Protein AF-A0AAE1RVK7-F1 (afdb_monomer_lite)

Structure (mmCIF, N/CA/C/O backbone):
data_AF-A0AAE1RVK7-F1
#
_entry.id   AF-A0AAE1RVK7-F1
#
loop_
_atom_site.group_PDB
_atom_site.id
_atom_site.type_symbol
_atom_site.label_atom_id
_atom_site.label_alt_id
_atom_site.label_comp_id
_atom_site.label_asym_id
_atom_site.label_entity_id
_atom_site.label_seq_id
_atom_site.pdbx_PDB_ins_code
_atom_site.Cartn_x
_atom_site.Cartn_y
_atom_site.Cartn_z
_atom_site.occupancy
_atom_site.B_iso_or_equiv
_atom_site.auth_seq_id
_atom_site.auth_comp_id
_atom_site.auth_asym_id
_atom_site.auth_atom_id
_atom_site.pdbx_PDB_model_num
ATOM 1 N N . MET A 1 1 ? -3.404 2.047 -61.728 1.00 84.31 1 MET A N 1
ATOM 2 C CA . MET A 1 1 ? -3.782 0.726 -61.184 1.00 84.31 1 MET A CA 1
ATOM 3 C C . MET A 1 1 ? -5.251 0.519 -61.488 1.00 84.31 1 MET A C 1
ATOM 5 O O . MET A 1 1 ? -6.018 1.420 -61.167 1.00 84.31 1 MET A O 1
ATOM 9 N N . THR A 1 2 ? -5.626 -0.574 -62.155 1.00 95.25 2 THR A N 1
ATOM 10 C CA . THR A 1 2 ? -7.043 -0.876 -62.430 1.00 95.25 2 THR A CA 1
ATOM 11 C C . THR A 1 2 ? -7.718 -1.492 -61.201 1.00 95.25 2 THR A C 1
ATOM 13 O O . THR A 1 2 ? -7.033 -1.925 -60.274 1.00 95.25 2 THR A O 1
ATOM 16 N N . GLU A 1 3 ? -9.046 -1.533 -61.187 1.00 94.94 3 GLU A N 1
ATOM 17 C CA . GLU A 1 3 ? -9.825 -2.196 -60.134 1.00 94.94 3 GLU A CA 1
ATOM 18 C C . GLU A 1 3 ? -9.443 -3.678 -59.997 1.00 94.94 3 GLU A C 1
ATOM 20 O O . GLU A 1 3 ? -9.173 -4.158 -58.900 1.00 94.94 3 GLU A O 1
ATOM 25 N N . GLU A 1 4 ? -9.289 -4.391 -61.115 1.00 95.38 4 GLU A N 1
ATOM 26 C CA . GLU A 1 4 ? -8.913 -5.808 -61.079 1.00 95.38 4 GLU A CA 1
ATOM 27 C C . GLU A 1 4 ? -7.478 -6.028 -60.604 1.00 95.38 4 GLU A C 1
ATOM 29 O O . GLU A 1 4 ? -7.182 -7.032 -59.952 1.00 95.38 4 GLU A O 1
ATOM 34 N N . ASP A 1 5 ? -6.581 -5.078 -60.879 1.00 95.88 5 ASP A N 1
ATOM 35 C CA . ASP A 1 5 ? -5.245 -5.093 -60.286 1.00 95.88 5 ASP A CA 1
ATOM 36 C C . ASP A 1 5 ? -5.317 -4.888 -58.769 1.00 95.88 5 ASP A C 1
ATOM 38 O O . ASP A 1 5 ? -4.606 -5.567 -58.031 1.00 95.88 5 ASP A O 1
ATOM 42 N N . PHE A 1 6 ? -6.188 -3.992 -58.295 1.00 95.81 6 PHE A N 1
ATOM 43 C CA . PHE A 1 6 ? -6.394 -3.748 -56.869 1.00 95.81 6 PHE A CA 1
ATOM 44 C C . PHE A 1 6 ? -6.950 -4.989 -56.160 1.00 95.81 6 PHE A C 1
ATOM 46 O O . PHE A 1 6 ? -6.424 -5.386 -55.122 1.00 95.81 6 PHE A O 1
ATOM 53 N N . ILE A 1 7 ? -7.940 -5.661 -56.747 1.00 94.88 7 ILE A N 1
ATOM 54 C CA . ILE A 1 7 ? -8.531 -6.885 -56.187 1.00 94.88 7 ILE A CA 1
ATOM 55 C C . ILE A 1 7 ? -7.511 -8.027 -56.184 1.00 94.88 7 ILE A C 1
ATOM 57 O O . ILE A 1 7 ? -7.354 -8.722 -55.180 1.00 94.88 7 ILE A O 1
ATOM 61 N N . ARG A 1 8 ? -6.755 -8.197 -57.276 1.00 95.56 8 ARG A N 1
ATOM 62 C CA . ARG A 1 8 ? -5.695 -9.211 -57.365 1.00 95.56 8 ARG A CA 1
ATOM 63 C C . ARG A 1 8 ? -4.601 -8.992 -56.318 1.00 95.56 8 ARG A C 1
ATOM 65 O O . ARG A 1 8 ? -4.133 -9.966 -55.734 1.00 95.56 8 ARG A O 1
ATOM 72 N N . ASN A 1 9 ? -4.211 -7.743 -56.076 1.00 96.50 9 ASN A N 1
ATOM 73 C CA . ASN A 1 9 ? -3.166 -7.400 -55.109 1.00 96.50 9 ASN A CA 1
ATOM 74 C C . ASN A 1 9 ? -3.593 -7.620 -53.648 1.00 96.50 9 ASN A C 1
ATOM 76 O O . ASN A 1 9 ? -2.729 -7.756 -52.789 1.00 96.50 9 ASN A O 1
ATOM 80 N N . ASN A 1 10 ? -4.897 -7.678 -53.366 1.00 95.12 10 ASN A N 1
ATOM 81 C CA . ASN A 1 10 ? -5.450 -7.834 -52.017 1.00 95.12 10 ASN A CA 1
ATOM 82 C C . ASN A 1 10 ? -5.976 -9.256 -51.731 1.00 95.12 10 ASN A C 1
ATOM 84 O O . ASN A 1 10 ? -6.762 -9.454 -50.805 1.00 95.12 10 ASN A O 1
ATOM 88 N N . ARG A 1 11 ? -5.551 -10.265 -52.501 1.00 95.44 11 ARG A N 1
ATOM 89 C CA . ARG A 1 11 ? -5.884 -11.669 -52.209 1.00 95.44 11 ARG A CA 1
ATOM 90 C C . ARG A 1 11 ? -5.197 -12.167 -50.938 1.00 95.44 11 ARG A C 1
ATOM 92 O O . ARG A 1 11 ? -4.080 -11.762 -50.628 1.00 95.44 11 ARG A O 1
ATOM 99 N N . HIS A 1 12 ? -5.856 -13.077 -50.228 1.00 94.75 12 HIS A N 1
ATOM 100 C CA . HIS A 1 12 ? -5.371 -13.764 -49.025 1.00 94.75 12 HIS A CA 1
ATOM 101 C C . HIS A 1 12 ? -5.086 -12.883 -47.797 1.00 94.75 12 HIS A C 1
ATOM 103 O O . HIS A 1 12 ? -4.566 -13.377 -46.793 1.00 94.75 12 HIS A O 1
ATOM 109 N N . ILE A 1 13 ? -5.456 -11.599 -47.821 1.00 95.38 13 ILE A N 1
ATOM 110 C CA . ILE A 1 13 ? -5.191 -10.684 -46.701 1.00 95.38 13 ILE A CA 1
ATOM 111 C C . ILE A 1 13 ? -6.149 -10.878 -45.514 1.00 95.38 13 ILE A C 1
ATOM 113 O O . ILE A 1 13 ? -5.877 -10.380 -44.424 1.00 95.38 13 ILE A O 1
ATOM 117 N N . ASN A 1 14 ? -7.241 -11.633 -45.682 1.00 92.94 14 ASN A N 1
ATOM 118 C CA . ASN A 1 14 ? -8.205 -11.933 -44.620 1.00 92.94 14 ASN A CA 1
ATOM 119 C C . ASN A 1 14 ? -7.843 -13.241 -43.899 1.00 92.94 14 ASN A C 1
ATOM 121 O O . ASN A 1 14 ? -8.532 -14.257 -44.022 1.00 92.94 14 ASN A O 1
ATOM 125 N N . GLY A 1 15 ? -6.695 -13.243 -43.213 1.00 88.25 15 GLY A N 1
ATOM 126 C CA . GLY A 1 15 ? -6.196 -14.424 -42.498 1.00 88.25 15 GLY A CA 1
ATOM 127 C C . GLY A 1 15 ? -5.927 -15.624 -43.414 1.00 88.25 15 GLY A C 1
ATOM 128 O O . GLY A 1 15 ? -6.175 -16.760 -43.021 1.00 88.25 15 GLY A O 1
ATOM 129 N N . GLY A 1 16 ? -5.474 -15.377 -44.649 1.00 91.12 16 GLY A N 1
ATOM 130 C CA . GLY A 1 16 ? -5.260 -16.397 -45.681 1.00 91.12 16 GLY A CA 1
ATOM 131 C C . GLY A 1 16 ? -6.417 -16.554 -46.676 1.00 91.12 16 GLY A C 1
ATOM 132 O O . GLY A 1 16 ? -6.228 -17.163 -47.728 1.00 91.12 16 GLY A O 1
ATOM 133 N N . ASN A 1 17 ? -7.587 -15.968 -46.403 1.00 93.31 17 ASN A N 1
ATOM 134 C CA . ASN A 1 17 ? -8.727 -15.938 -47.325 1.00 93.31 17 ASN A CA 1
ATOM 135 C C . ASN A 1 17 ? -8.817 -14.612 -48.094 1.00 93.31 17 ASN A C 1
ATOM 137 O O . ASN A 1 17 ? -8.223 -13.603 -47.704 1.00 93.31 17 ASN A O 1
ATOM 141 N N . ASP A 1 18 ? -9.600 -14.609 -49.169 1.00 94.56 18 ASP A N 1
ATOM 142 C CA . ASP A 1 18 ? -9.921 -13.397 -49.923 1.00 94.56 18 ASP A CA 1
ATOM 143 C C . ASP A 1 18 ? -11.028 -12.592 -49.225 1.00 94.56 18 ASP A C 1
ATOM 145 O O . ASP A 1 18 ? -11.934 -13.147 -48.596 1.00 94.56 18 ASP A O 1
ATOM 149 N N . LEU A 1 19 ? -10.953 -11.264 -49.335 1.00 95.19 19 LEU A N 1
ATOM 150 C CA . LEU A 1 19 ? -12.062 -10.382 -48.973 1.00 95.19 19 LEU A CA 1
ATOM 151 C C . LEU A 1 19 ? -13.156 -10.435 -50.056 1.00 95.19 19 LEU A C 1
ATOM 153 O O . LEU A 1 19 ? -12.838 -10.689 -51.221 1.00 95.19 19 LEU A O 1
ATOM 157 N N . PRO A 1 20 ? -14.430 -10.163 -49.709 1.00 96.94 20 PRO A N 1
ATOM 158 C CA . PRO A 1 20 ? -15.505 -10.067 -50.693 1.00 96.94 20 PRO A CA 1
ATOM 159 C C . PRO A 1 20 ? -15.163 -9.082 -51.813 1.00 96.94 20 PRO A C 1
ATOM 161 O O . PRO A 1 20 ? -14.663 -7.982 -51.560 1.00 96.94 20 PRO A O 1
ATOM 164 N N . ARG A 1 21 ? -15.444 -9.473 -53.059 1.00 93.94 21 ARG A N 1
ATOM 165 C CA . ARG A 1 21 ? -15.084 -8.682 -54.241 1.00 93.94 21 ARG A CA 1
ATOM 166 C C . ARG A 1 21 ? -15.795 -7.334 -54.235 1.00 93.94 21 ARG A C 1
ATOM 168 O O . ARG A 1 21 ? -15.174 -6.315 -54.500 1.00 93.94 21 ARG A O 1
ATOM 175 N N . GLU A 1 22 ? -17.068 -7.343 -53.863 1.00 95.06 22 GLU A N 1
ATOM 176 C CA . GLU A 1 22 ? -17.944 -6.176 -53.812 1.00 95.06 22 GLU A CA 1
ATOM 177 C C . GLU A 1 22 ? -17.401 -5.122 -52.841 1.00 95.06 22 GLU A C 1
ATOM 179 O O . GLU A 1 22 ? -17.399 -3.936 -53.154 1.00 95.06 22 GLU A O 1
ATOM 184 N N . PHE A 1 23 ? -16.854 -5.566 -51.706 1.00 95.69 23 PHE A N 1
ATOM 185 C CA . PHE A 1 23 ? -16.226 -4.690 -50.719 1.00 95.69 23 PHE A CA 1
ATOM 186 C C . PHE A 1 23 ? -14.962 -4.014 -51.270 1.00 95.69 23 PHE A C 1
ATOM 188 O O . PHE A 1 23 ? -14.767 -2.813 -51.093 1.00 95.69 23 PHE A O 1
ATOM 195 N N . LEU A 1 24 ? -14.105 -4.767 -51.970 1.00 96.00 24 LEU A N 1
ATOM 196 C CA . LEU A 1 24 ? -12.892 -4.217 -52.586 1.00 96.00 24 LEU A CA 1
ATOM 197 C C . LEU A 1 24 ? -13.212 -3.275 -53.755 1.00 96.00 24 LEU A C 1
ATOM 199 O O . LEU A 1 24 ? -12.541 -2.253 -53.899 1.00 96.00 24 LEU A O 1
ATOM 203 N N . SER A 1 25 ? -14.238 -3.585 -54.549 1.00 95.50 25 SER A N 1
ATOM 204 C CA . SER A 1 25 ? -14.751 -2.716 -55.614 1.00 95.50 25 SER A CA 1
ATOM 205 C C . SER A 1 25 ? -15.301 -1.402 -55.058 1.00 95.50 25 SER A C 1
ATOM 207 O O . SER A 1 25 ? -14.948 -0.325 -55.541 1.00 95.50 25 SER A O 1
ATOM 209 N N . GLU A 1 26 ? -16.121 -1.464 -54.005 1.00 96.50 26 GLU A N 1
ATOM 210 C CA . GLU A 1 26 ? -16.667 -0.276 -53.345 1.00 96.50 26 GLU A CA 1
ATOM 211 C C . GLU A 1 26 ? -15.549 0.599 -52.766 1.00 96.50 26 GLU A C 1
ATOM 213 O O . GLU A 1 26 ? -15.529 1.813 -52.983 1.00 96.50 26 GLU A O 1
ATOM 218 N N . LEU A 1 27 ? -14.566 -0.015 -52.103 1.00 94.94 27 LEU A N 1
ATOM 219 C CA . LEU A 1 27 ? -13.408 0.689 -51.561 1.00 94.94 27 LEU A CA 1
ATOM 220 C C . LEU A 1 27 ? -12.564 1.343 -52.666 1.00 94.94 27 LEU A C 1
ATOM 222 O O . LEU A 1 27 ? -12.167 2.502 -52.528 1.00 94.94 27 LEU A O 1
ATOM 226 N N . TYR A 1 28 ? -12.320 0.632 -53.771 1.00 96.00 28 TYR A N 1
ATOM 227 C CA . TYR A 1 28 ? -11.578 1.155 -54.919 1.00 96.00 28 TYR A CA 1
ATOM 228 C C . TYR A 1 28 ? -12.272 2.382 -55.515 1.00 96.00 28 TYR A C 1
ATOM 230 O O . TYR A 1 28 ? -11.636 3.421 -55.696 1.00 96.00 28 TYR A O 1
ATOM 238 N N . HIS A 1 29 ? -13.582 2.301 -55.764 1.00 95.62 29 HIS A N 1
ATOM 239 C CA . HIS A 1 29 ? -14.346 3.429 -56.290 1.00 95.62 29 HIS A CA 1
ATOM 240 C C . HIS A 1 29 ? -14.474 4.576 -55.288 1.00 95.62 29 HIS A C 1
ATOM 242 O O . HIS A 1 29 ? -14.445 5.734 -55.698 1.00 95.62 29 HIS A O 1
ATOM 248 N N . SER A 1 30 ? -14.568 4.286 -53.989 1.00 95.69 30 SER A N 1
ATOM 249 C CA . SER A 1 30 ? -14.577 5.308 -52.941 1.00 95.69 30 SER A CA 1
ATOM 250 C C . SER A 1 30 ? -13.281 6.120 -52.951 1.00 95.69 30 SER A C 1
ATOM 252 O O . SER A 1 30 ? -13.338 7.342 -53.016 1.00 95.69 30 SER A O 1
ATOM 254 N N . ILE A 1 31 ? -12.116 5.463 -53.009 1.00 92.94 31 ILE A N 1
ATOM 255 C CA . ILE A 1 31 ? -10.807 6.138 -53.070 1.00 92.94 31 ILE A CA 1
ATOM 256 C C . ILE A 1 31 ? -10.598 6.844 -54.418 1.00 92.94 31 ILE A C 1
ATOM 258 O O . ILE A 1 31 ? -10.029 7.932 -54.467 1.00 92.94 31 ILE A O 1
ATOM 262 N N . TYR A 1 32 ? -11.059 6.241 -55.518 1.00 91.12 32 TYR A N 1
ATOM 263 C CA . TYR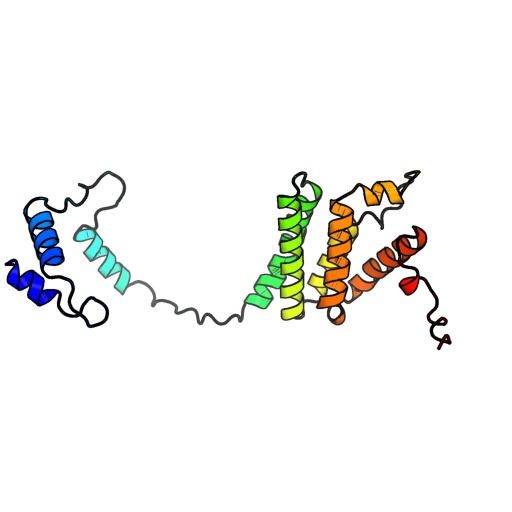 A 1 32 ? -10.956 6.833 -56.852 1.00 91.12 32 TYR A CA 1
ATOM 264 C C . TYR A 1 32 ? -11.779 8.123 -56.976 1.00 91.12 32 TYR A C 1
ATOM 266 O O . TYR A 1 32 ? -11.322 9.094 -57.574 1.00 91.12 32 TYR A O 1
ATOM 274 N N . ASN A 1 33 ? -12.986 8.138 -56.402 1.00 92.69 33 ASN A N 1
ATOM 275 C CA . ASN A 1 33 ? -13.893 9.285 -56.455 1.00 92.69 33 ASN A CA 1
ATOM 276 C C . ASN A 1 33 ? -13.630 10.309 -55.342 1.00 92.69 33 ASN A C 1
ATOM 278 O O . ASN A 1 33 ? -13.937 11.489 -55.509 1.00 92.69 33 ASN A O 1
ATOM 282 N N . ASN A 1 34 ? -13.089 9.871 -54.205 1.00 88.50 34 ASN A N 1
ATOM 283 C CA . ASN A 1 34 ? -12.770 10.706 -53.058 1.00 88.50 34 ASN A CA 1
ATOM 284 C C . ASN A 1 34 ? -11.301 10.513 -52.680 1.00 88.50 34 ASN A C 1
ATOM 286 O O . ASN A 1 34 ? -10.942 9.617 -51.914 1.00 88.50 34 ASN A O 1
ATOM 290 N N . GLU A 1 35 ? -10.454 11.373 -53.240 1.00 85.56 35 GLU A N 1
ATOM 291 C CA . GLU A 1 35 ? -9.020 11.343 -52.987 1.00 85.56 35 GLU A CA 1
ATOM 292 C C . GLU A 1 35 ? -8.725 11.453 -51.486 1.00 85.56 35 GLU A C 1
ATOM 294 O O . GLU A 1 35 ? -9.261 12.314 -50.778 1.00 85.56 35 GLU A O 1
ATOM 299 N N . ILE A 1 36 ? -7.835 10.586 -51.001 1.00 82.50 36 ILE A N 1
ATOM 300 C CA . ILE A 1 36 ? -7.331 10.659 -49.632 1.00 82.50 36 ILE A CA 1
ATOM 301 C C . ILE A 1 36 ? -6.523 11.948 -49.506 1.00 82.50 36 ILE A C 1
ATOM 303 O O . ILE A 1 36 ? -5.378 12.037 -49.947 1.00 82.50 36 ILE A O 1
ATOM 307 N N . ARG A 1 37 ? -7.123 12.957 -48.877 1.00 78.12 37 ARG A N 1
ATOM 308 C CA . ARG A 1 37 ? -6.429 14.195 -48.542 1.00 78.12 37 ARG A CA 1
ATOM 309 C C . ARG A 1 37 ? -5.561 13.956 -47.322 1.00 78.12 37 ARG A C 1
ATOM 311 O O . ARG A 1 37 ? -6.063 13.740 -46.219 1.00 78.12 37 ARG A O 1
ATOM 318 N N . THR A 1 38 ? -4.256 14.051 -47.506 1.00 71.38 38 THR A N 1
ATOM 319 C CA . THR A 1 38 ? -3.361 14.311 -46.380 1.00 71.38 38 THR A CA 1
ATOM 320 C C . THR A 1 38 ? -3.705 15.708 -45.860 1.00 71.38 38 THR A C 1
ATOM 322 O O . THR A 1 38 ? -3.811 16.616 -46.688 1.00 71.38 38 THR A O 1
ATOM 325 N N . PRO A 1 39 ? -3.926 15.922 -44.548 1.00 67.00 39 PRO A N 1
ATOM 326 C CA . PRO A 1 39 ? -4.136 17.269 -44.035 1.00 67.00 39 PRO A CA 1
ATOM 327 C C . PRO A 1 39 ? -2.973 18.143 -44.505 1.00 67.00 39 PRO A C 1
ATOM 329 O O . PRO A 1 39 ? -1.812 17.829 -44.233 1.00 67.00 39 PRO A O 1
ATOM 332 N N . GLU A 1 40 ? -3.282 19.198 -45.260 1.00 58.53 40 GLU A N 1
ATOM 333 C CA . GLU A 1 40 ? -2.307 20.212 -45.636 1.00 58.53 40 GLU A CA 1
ATOM 334 C C . GLU A 1 40 ? -1.753 20.802 -44.344 1.00 58.53 40 GLU A C 1
ATOM 336 O O . GLU A 1 40 ? -2.442 21.556 -43.665 1.00 58.53 40 GLU A O 1
ATOM 341 N N . GLN A 1 41 ? -0.559 20.340 -43.969 1.00 55.47 41 GLN A N 1
ATOM 342 C CA . GLN A 1 41 ? 0.440 20.965 -43.100 1.00 55.47 41 GLN A CA 1
ATOM 343 C C . GLN A 1 41 ? -0.109 22.069 -42.186 1.00 55.47 41 GLN A C 1
ATOM 345 O O . GLN A 1 41 ? 0.307 23.225 -42.227 1.00 55.47 41 GLN A O 1
ATOM 350 N N . GLY A 1 42 ? -1.047 21.697 -41.318 1.00 47.56 42 GLY A N 1
ATOM 351 C CA . GLY A 1 42 ? -1.502 22.549 -40.236 1.00 47.56 42 GLY A CA 1
ATOM 352 C C . GLY A 1 42 ? -0.383 22.639 -39.209 1.00 47.56 42 GLY A C 1
ATOM 353 O O . GLY A 1 42 ? 0.038 21.616 -38.670 1.00 47.56 42 GLY A O 1
ATOM 354 N N . ALA A 1 43 ? 0.114 23.857 -38.996 1.00 51.84 43 ALA A N 1
ATOM 355 C CA . ALA A 1 43 ? 1.105 24.278 -38.007 1.00 51.84 43 ALA A CA 1
ATOM 356 C C . ALA A 1 43 ? 1.187 23.373 -36.757 1.00 51.84 43 ALA A C 1
ATOM 358 O O . ALA A 1 43 ? 0.484 23.584 -35.772 1.00 51.84 43 ALA A O 1
ATOM 359 N N . GLY A 1 44 ? 2.062 22.366 -36.785 1.00 54.47 44 GLY A N 1
ATOM 360 C CA . GLY A 1 44 ? 2.251 21.471 -35.639 1.00 54.47 44 GLY A CA 1
ATOM 361 C C . GLY A 1 44 ? 3.183 20.294 -35.898 1.00 54.47 44 GLY A C 1
ATOM 362 O O . GLY A 1 44 ? 3.963 19.931 -35.021 1.00 54.47 44 GLY A O 1
ATOM 363 N N . PHE A 1 45 ? 3.191 19.751 -37.116 1.00 52.81 45 PHE A N 1
ATOM 364 C CA . PHE A 1 45 ? 4.172 18.741 -37.510 1.00 52.81 45 PHE A CA 1
ATOM 365 C C . PHE A 1 45 ? 5.263 19.381 -38.359 1.00 52.81 45 PHE A C 1
ATOM 367 O O . PHE A 1 45 ? 5.020 19.877 -39.454 1.00 52.81 45 PHE A O 1
ATOM 374 N N . ALA A 1 46 ? 6.483 19.384 -37.827 1.00 60.06 46 ALA A N 1
ATOM 375 C CA . ALA A 1 46 ? 7.682 19.728 -38.569 1.00 60.06 46 ALA A CA 1
ATOM 376 C C . ALA A 1 46 ? 7.805 18.806 -39.791 1.00 60.06 46 ALA A C 1
ATOM 378 O O . ALA A 1 46 ? 8.205 17.652 -39.656 1.00 60.06 46 ALA A O 1
ATOM 379 N N . GLU A 1 47 ? 7.458 19.316 -40.969 1.00 63.22 47 GLU A N 1
ATOM 380 C CA . GLU A 1 47 ? 7.580 18.583 -42.222 1.00 63.22 47 GLU A CA 1
ATOM 381 C C . GLU A 1 47 ? 9.021 18.070 -42.387 1.00 63.22 47 GLU A C 1
ATOM 383 O O . GLU A 1 47 ? 10.000 18.819 -42.245 1.00 63.22 47 GLU A O 1
ATOM 388 N N . MET A 1 48 ? 9.164 16.764 -42.623 1.00 71.00 48 MET A N 1
ATOM 389 C CA . MET A 1 48 ? 10.459 16.138 -42.870 1.00 71.00 48 MET A CA 1
ATOM 390 C C . MET A 1 48 ? 10.913 16.512 -44.282 1.00 71.00 48 MET A C 1
ATOM 392 O O . MET A 1 48 ? 10.654 15.794 -45.243 1.00 71.00 48 MET A O 1
ATOM 396 N N . ASN A 1 49 ? 11.573 17.659 -44.421 1.00 81.06 49 ASN A N 1
ATOM 397 C CA . ASN A 1 49 ? 12.134 18.081 -45.698 1.00 81.06 49 ASN A CA 1
ATOM 398 C C . ASN A 1 49 ? 13.445 17.334 -46.017 1.00 81.06 49 ASN A C 1
ATOM 400 O O . ASN A 1 49 ? 14.105 16.766 -45.142 1.00 81.06 49 ASN A O 1
ATOM 404 N N . LEU A 1 50 ? 13.846 17.356 -47.292 1.00 75.69 50 LEU A N 1
ATOM 405 C CA . LEU A 1 50 ? 15.024 16.632 -47.782 1.00 75.69 50 LEU A CA 1
ATOM 406 C C . LEU A 1 50 ? 16.309 17.017 -47.029 1.00 75.69 50 LEU A C 1
ATOM 408 O O . LEU A 1 50 ? 17.139 16.160 -46.739 1.00 75.69 50 LEU A O 1
ATOM 412 N N . SER A 1 51 ? 16.465 18.291 -46.663 1.00 79.69 51 SER A N 1
ATOM 413 C CA . SER A 1 51 ? 17.624 18.765 -45.905 1.00 79.69 51 SER A CA 1
ATOM 414 C C . SER A 1 51 ? 17.631 18.269 -44.456 1.00 79.69 51 SER A C 1
ATOM 416 O O . SER A 1 51 ? 18.688 17.849 -43.986 1.00 79.69 51 SER A O 1
ATOM 418 N N . ARG A 1 52 ? 16.483 18.222 -43.760 1.00 80.94 52 ARG A N 1
ATOM 419 C CA . ARG A 1 52 ? 16.377 17.580 -42.435 1.00 80.94 52 ARG A CA 1
ATOM 420 C C . ARG A 1 52 ? 16.603 16.085 -42.516 1.00 80.94 52 ARG A C 1
ATOM 422 O O . ARG A 1 52 ? 17.223 15.546 -41.610 1.00 80.94 52 ARG A O 1
ATOM 429 N N . TRP A 1 53 ? 16.154 15.426 -43.582 1.00 81.06 53 TRP A N 1
ATOM 430 C CA . TRP A 1 53 ? 16.416 14.004 -43.775 1.00 81.06 53 TRP A CA 1
ATOM 431 C C . TRP A 1 53 ? 17.913 13.739 -43.970 1.00 81.06 53 TRP A C 1
ATOM 433 O O . TRP A 1 53 ? 18.478 12.894 -43.285 1.00 81.06 53 TRP A O 1
ATOM 443 N N . ILE A 1 54 ? 18.591 14.515 -44.822 1.00 87.31 54 ILE A N 1
ATOM 444 C CA . ILE A 1 54 ? 20.047 14.412 -45.013 1.00 87.31 54 ILE A CA 1
ATOM 445 C C . ILE A 1 54 ? 20.796 14.693 -43.700 1.00 87.31 54 ILE A C 1
ATOM 447 O O . ILE A 1 54 ? 21.703 13.940 -43.340 1.00 87.31 54 ILE A O 1
ATOM 451 N N . ASP A 1 55 ? 20.405 15.733 -42.957 1.00 84.88 55 ASP A N 1
ATOM 452 C CA . ASP A 1 55 ? 21.010 16.063 -41.660 1.00 84.88 55 ASP A CA 1
ATOM 453 C C . ASP A 1 55 ? 20.765 14.963 -40.612 1.00 84.88 55 ASP A C 1
ATOM 455 O O . ASP A 1 55 ? 21.687 14.569 -39.899 1.00 84.88 55 ASP A O 1
ATOM 459 N N . LEU A 1 56 ? 19.559 14.387 -40.566 1.00 83.81 56 LEU A N 1
ATOM 460 C CA . LEU A 1 56 ? 19.218 13.244 -39.715 1.00 83.81 56 LEU A CA 1
ATOM 461 C C . LEU A 1 56 ? 20.064 12.013 -40.069 1.00 83.81 56 LEU A C 1
ATOM 463 O O . LEU A 1 56 ? 20.614 11.370 -39.178 1.00 83.81 56 LEU A O 1
ATOM 467 N N . MET A 1 57 ? 20.231 11.715 -41.358 1.00 87.19 57 MET A N 1
ATOM 468 C CA . MET A 1 57 ? 21.055 10.598 -41.830 1.00 87.19 57 MET A CA 1
ATOM 469 C C . MET A 1 57 ? 22.540 10.806 -41.508 1.00 87.19 57 MET A C 1
ATOM 471 O O . MET A 1 57 ? 23.245 9.854 -41.172 1.00 87.19 57 MET A O 1
ATOM 475 N N . HIS A 1 58 ? 23.035 12.045 -41.558 1.00 87.12 58 HIS A N 1
ATOM 476 C CA . HIS A 1 58 ? 24.390 12.378 -41.114 1.00 87.12 58 HIS A CA 1
ATOM 477 C C . HIS A 1 58 ? 24.553 12.293 -39.595 1.00 87.12 58 HIS A C 1
ATOM 479 O O . HIS A 1 58 ? 25.565 11.771 -39.122 1.00 87.12 58 HIS A O 1
ATOM 485 N N . LYS A 1 59 ? 23.564 12.762 -38.829 1.00 85.19 59 LYS A N 1
ATOM 486 C CA . LYS A 1 59 ? 23.542 12.643 -37.368 1.00 85.19 59 LYS A CA 1
ATOM 487 C C . LYS A 1 59 ? 23.504 11.188 -36.937 1.00 85.19 59 LYS A C 1
ATOM 489 O O . LYS A 1 59 ? 24.305 10.815 -36.091 1.00 85.19 59 LYS A O 1
ATOM 494 N N . SER A 1 60 ? 22.681 10.354 -37.567 1.00 81.62 60 SER A N 1
ATOM 495 C CA . SER A 1 60 ? 22.602 8.914 -37.295 1.00 81.62 60 SER A CA 1
ATOM 496 C C . SER A 1 60 ? 23.969 8.227 -37.411 1.00 81.62 60 SER A C 1
ATOM 498 O O . SER A 1 60 ? 24.341 7.478 -36.516 1.00 81.62 60 SER A O 1
ATOM 500 N N . LYS A 1 61 ? 24.771 8.556 -38.434 1.00 82.31 61 LYS A N 1
ATOM 501 C CA . LYS A 1 61 ? 26.124 7.989 -38.618 1.00 82.31 61 LYS A CA 1
ATOM 502 C C . LYS A 1 61 ? 27.138 8.413 -37.549 1.00 82.31 61 LYS A C 1
ATOM 504 O O . LYS A 1 61 ? 28.143 7.735 -37.371 1.00 82.31 61 LYS A O 1
ATOM 509 N N . LYS A 1 62 ? 26.913 9.555 -36.892 1.00 82.19 62 LYS A N 1
ATOM 510 C CA . LYS A 1 62 ? 27.751 10.084 -35.800 1.00 82.19 62 LYS A CA 1
ATOM 511 C C . LYS A 1 62 ? 27.179 9.788 -34.416 1.00 82.19 62 LYS A C 1
ATOM 513 O O . LYS A 1 62 ? 27.857 10.024 -33.421 1.00 82.19 62 LYS A O 1
ATOM 518 N N . THR A 1 63 ? 25.926 9.349 -34.350 1.00 74.19 63 THR A N 1
ATOM 519 C CA . THR A 1 63 ? 25.259 9.019 -33.095 1.00 74.19 63 THR A CA 1
ATOM 520 C C . THR A 1 63 ? 25.912 7.757 -32.559 1.00 74.19 63 THR A C 1
ATOM 522 O O . THR A 1 63 ? 26.169 6.823 -33.319 1.00 74.19 63 THR A O 1
ATOM 525 N N . SER A 1 64 ? 26.213 7.746 -31.261 1.00 75.19 64 SER A N 1
ATOM 526 C CA . SER A 1 64 ? 26.724 6.557 -30.585 1.00 75.19 64 SER A CA 1
ATOM 527 C C . SER A 1 64 ? 25.845 5.348 -30.919 1.00 75.19 64 SER A C 1
ATOM 529 O O . SER A 1 64 ? 24.626 5.518 -31.048 1.00 75.19 64 SER A O 1
ATOM 531 N N . PRO A 1 65 ? 26.425 4.141 -31.074 1.00 75.19 65 PRO A N 1
ATOM 532 C CA . PRO A 1 65 ? 25.628 2.941 -31.275 1.00 75.19 65 PRO A CA 1
ATOM 533 C C . PRO A 1 65 ? 24.538 2.892 -30.207 1.00 75.19 65 PRO A C 1
ATOM 535 O O . PRO A 1 65 ? 24.792 3.237 -29.050 1.00 75.19 65 PRO A O 1
ATOM 538 N N . SER A 1 66 ? 23.324 2.516 -30.619 1.00 65.50 66 SER A N 1
ATOM 539 C CA . SER A 1 66 ? 22.229 2.252 -29.690 1.00 65.50 66 SER A CA 1
ATOM 540 C C . SER A 1 66 ? 22.781 1.374 -28.574 1.00 65.50 66 SER A C 1
ATOM 542 O O . SER A 1 66 ? 23.226 0.251 -28.820 1.00 65.50 66 SER A O 1
ATOM 544 N N . ILE A 1 67 ? 22.821 1.923 -27.361 1.00 68.31 67 ILE A N 1
ATOM 545 C CA . ILE A 1 67 ? 23.113 1.127 -26.182 1.00 68.31 67 ILE A CA 1
ATOM 546 C C . ILE A 1 67 ? 21.876 0.257 -26.026 1.00 68.31 67 ILE A C 1
ATOM 548 O O . ILE A 1 67 ? 20.839 0.717 -25.548 1.00 68.31 67 ILE A O 1
ATOM 552 N N . MET A 1 68 ? 21.961 -0.982 -26.505 1.00 58.88 68 MET A N 1
ATOM 553 C CA . MET A 1 68 ? 21.034 -2.016 -26.084 1.00 58.88 68 MET A CA 1
ATOM 554 C C . MET A 1 68 ? 21.273 -2.170 -24.586 1.00 58.88 68 MET A C 1
ATOM 556 O O . MET A 1 68 ? 22.260 -2.771 -24.165 1.00 58.88 68 MET A O 1
ATOM 560 N N . CYS A 1 69 ? 20.432 -1.521 -23.783 1.00 59.41 69 CYS A N 1
ATOM 561 C CA . CYS A 1 69 ? 20.425 -1.761 -22.355 1.00 59.41 69 CYS A CA 1
ATOM 562 C C . CYS A 1 69 ? 20.038 -3.232 -22.198 1.00 59.41 69 CYS A C 1
ATOM 564 O O . CYS A 1 69 ? 18.956 -3.626 -22.641 1.00 59.41 69 CYS A O 1
ATOM 566 N N . ASP A 1 70 ? 20.940 -4.057 -21.663 1.00 59.38 70 ASP A N 1
ATOM 567 C CA . ASP A 1 70 ? 20.600 -5.420 -21.266 1.00 59.38 70 ASP A CA 1
ATOM 568 C C . ASP A 1 70 ? 19.562 -5.247 -20.155 1.00 59.38 70 ASP A C 1
ATOM 570 O O . ASP A 1 70 ? 19.905 -4.896 -19.029 1.00 59.38 70 ASP A O 1
ATOM 574 N N . SER A 1 71 ? 18.278 -5.338 -20.514 1.00 59.34 71 SER A N 1
ATOM 575 C CA . SER A 1 71 ? 17.129 -4.991 -19.669 1.00 59.34 71 SER A CA 1
ATOM 576 C C . SER A 1 71 ? 16.906 -6.038 -18.573 1.00 59.34 71 SER A C 1
ATOM 578 O O . SER A 1 71 ? 15.777 -6.426 -18.280 1.00 59.34 71 SER A O 1
ATOM 580 N N . LYS A 1 72 ? 17.992 -6.558 -18.001 1.00 63.91 72 LYS A N 1
ATOM 581 C CA . LYS A 1 72 ? 17.953 -7.384 -16.810 1.00 63.91 72 LYS A CA 1
ATOM 582 C C . LYS A 1 72 ? 17.604 -6.481 -15.638 1.00 63.91 72 LYS A C 1
ATOM 584 O O . LYS A 1 72 ? 18.198 -5.419 -15.472 1.00 63.91 72 LYS A O 1
ATOM 589 N N . ALA A 1 73 ? 16.686 -6.964 -14.811 1.00 66.50 73 ALA A N 1
ATOM 590 C CA . ALA A 1 73 ? 16.232 -6.396 -13.543 1.00 66.50 73 ALA A CA 1
ATOM 591 C C . ALA A 1 73 ? 17.343 -6.279 -12.469 1.00 66.50 73 ALA A C 1
ATOM 593 O O . ALA A 1 73 ? 17.084 -6.394 -11.276 1.00 66.50 73 ALA A O 1
ATOM 594 N N . CYS A 1 74 ? 18.609 -6.104 -12.860 1.00 69.56 74 CYS A N 1
ATOM 595 C CA . CYS A 1 74 ? 19.749 -6.070 -11.948 1.00 69.56 74 CYS A CA 1
ATOM 596 C C . CYS A 1 74 ? 19.715 -4.858 -11.013 1.00 69.56 74 CYS A C 1
ATOM 598 O O . CYS A 1 74 ? 20.347 -4.899 -9.966 1.00 69.56 74 CYS A O 1
ATOM 600 N N . LEU A 1 75 ? 19.021 -3.785 -11.404 1.00 82.44 75 LEU A N 1
ATOM 601 C CA . LEU A 1 75 ? 18.945 -2.544 -10.634 1.00 82.44 75 LEU A CA 1
ATOM 602 C C . LEU A 1 75 ? 17.627 -2.395 -9.871 1.00 82.44 75 LEU A C 1
ATOM 604 O O . LEU A 1 75 ? 17.536 -1.502 -9.038 1.00 82.44 75 LEU A O 1
ATOM 608 N N . ASP A 1 76 ? 16.628 -3.248 -10.115 1.00 87.69 76 ASP A N 1
ATOM 609 C CA . ASP A 1 76 ? 15.286 -3.101 -9.533 1.00 87.69 76 ASP A CA 1
ATOM 610 C C . ASP A 1 76 ? 15.337 -3.142 -8.002 1.00 87.69 76 ASP A C 1
ATOM 612 O O . ASP A 1 76 ? 14.685 -2.335 -7.341 1.00 87.69 76 ASP A O 1
ATOM 616 N N . HIS A 1 77 ? 16.185 -4.019 -7.451 1.00 91.88 77 HIS A N 1
ATOM 617 C CA . HIS A 1 77 ? 16.457 -4.106 -6.017 1.00 91.88 77 HIS A CA 1
ATOM 618 C C . HIS A 1 77 ? 16.962 -2.769 -5.454 1.00 91.88 77 HIS A C 1
ATOM 620 O O . HIS A 1 77 ? 16.349 -2.199 -4.551 1.00 91.88 77 HIS A O 1
ATOM 626 N N . ASP A 1 78 ? 18.055 -2.243 -6.012 1.00 91.44 78 ASP A N 1
ATOM 627 C CA . ASP A 1 78 ? 18.713 -1.037 -5.500 1.00 91.44 78 ASP A CA 1
ATOM 628 C C . ASP A 1 78 ? 17.863 0.215 -5.740 1.00 91.44 78 ASP A C 1
ATOM 630 O O . ASP A 1 78 ? 17.746 1.079 -4.871 1.00 91.44 78 ASP A O 1
ATOM 634 N N . MET A 1 79 ? 17.216 0.300 -6.904 1.00 93.12 79 MET A N 1
ATOM 635 C CA . MET A 1 79 ? 16.297 1.385 -7.235 1.00 93.12 79 MET A CA 1
ATOM 636 C C . MET A 1 79 ? 15.115 1.411 -6.271 1.00 93.12 79 MET A C 1
ATOM 638 O O . MET A 1 79 ? 14.775 2.474 -5.747 1.00 93.12 79 MET A O 1
ATOM 642 N N . PHE A 1 80 ? 14.507 0.255 -5.997 1.00 95.75 80 PHE A N 1
ATOM 643 C CA . PHE A 1 80 ? 13.399 0.184 -5.058 1.00 95.75 80 PHE A CA 1
ATOM 644 C C . PHE A 1 80 ? 13.846 0.483 -3.623 1.00 95.75 80 PHE A C 1
ATOM 646 O O . PHE A 1 80 ? 13.164 1.250 -2.948 1.00 95.75 80 PHE A O 1
ATOM 653 N N . ALA A 1 81 ? 14.999 -0.024 -3.176 1.00 95.06 81 ALA A N 1
ATOM 654 C CA . ALA A 1 81 ? 15.542 0.275 -1.849 1.00 95.06 81 ALA A CA 1
ATOM 655 C C . ALA A 1 81 ? 15.731 1.789 -1.618 1.00 95.06 81 ALA A C 1
ATOM 657 O O . ALA A 1 81 ? 15.460 2.287 -0.529 1.00 95.06 81 ALA A O 1
ATOM 658 N N . ILE A 1 82 ? 16.129 2.540 -2.652 1.00 95.25 82 ILE A N 1
ATOM 659 C CA . ILE A 1 82 ? 16.267 4.005 -2.584 1.00 95.25 82 ILE A CA 1
ATOM 660 C C . ILE A 1 82 ? 14.899 4.705 -2.605 1.00 95.25 82 ILE A C 1
ATOM 662 O O . ILE A 1 82 ? 14.695 5.713 -1.925 1.00 95.25 82 ILE A O 1
ATOM 666 N N . MET A 1 83 ? 13.956 4.207 -3.408 1.00 96.25 83 MET A N 1
ATOM 667 C CA . MET A 1 83 ? 12.661 4.860 -3.623 1.00 96.25 83 MET A CA 1
ATOM 668 C C . MET A 1 83 ? 11.616 4.547 -2.550 1.00 96.25 83 MET A C 1
ATOM 670 O O . MET A 1 83 ? 10.673 5.326 -2.378 1.00 96.25 83 MET A O 1
ATOM 674 N N . SER A 1 84 ? 11.742 3.425 -1.845 1.00 96.88 84 SER A N 1
ATOM 675 C CA . SER A 1 84 ? 10.708 2.902 -0.952 1.00 96.88 84 SER A CA 1
ATOM 676 C C . SER A 1 84 ? 10.405 3.844 0.213 1.00 96.88 84 SER A C 1
ATOM 678 O O . SER A 1 84 ? 9.245 4.193 0.408 1.00 96.88 84 SER A O 1
ATOM 680 N N . GLY A 1 85 ? 11.422 4.342 0.920 1.00 97.50 85 GLY A N 1
ATOM 681 C CA . GLY A 1 85 ? 11.258 5.280 2.037 1.00 97.50 85 GLY A CA 1
ATOM 682 C C . GLY A 1 85 ? 10.488 6.554 1.649 1.00 97.50 85 GLY A C 1
ATOM 683 O O . GLY A 1 85 ? 9.432 6.826 2.229 1.00 97.50 85 GLY A O 1
ATOM 684 N N . PRO A 1 86 ? 10.937 7.319 0.632 1.00 98.06 86 PRO A N 1
ATOM 685 C CA . PRO A 1 86 ? 10.197 8.473 0.117 1.00 98.06 86 PRO A CA 1
ATOM 686 C C . PRO A 1 86 ? 8.782 8.133 -0.368 1.00 98.06 86 PRO A C 1
ATOM 688 O O . PRO A 1 86 ? 7.863 8.927 -0.172 1.00 98.06 86 PRO A O 1
ATOM 691 N N . SER A 1 87 ? 8.586 6.951 -0.960 1.00 97.88 87 SER A N 1
ATOM 692 C CA . SER A 1 87 ? 7.267 6.493 -1.413 1.00 97.88 87 SER A CA 1
ATOM 693 C C . SER A 1 87 ? 6.329 6.226 -0.236 1.00 97.88 87 SER A C 1
ATOM 695 O O . SER A 1 87 ? 5.203 6.717 -0.235 1.00 97.88 87 SER A O 1
ATOM 697 N N . ILE A 1 88 ? 6.797 5.518 0.799 1.00 98.19 88 ILE A N 1
ATOM 698 C CA . ILE A 1 88 ? 6.044 5.275 2.038 1.00 98.19 88 ILE A CA 1
ATOM 699 C C . ILE A 1 88 ? 5.665 6.610 2.676 1.00 98.19 88 ILE A C 1
ATOM 701 O O . ILE A 1 88 ? 4.506 6.797 3.041 1.00 98.19 88 ILE A O 1
ATOM 705 N N . ALA A 1 89 ? 6.605 7.554 2.773 1.00 98.06 89 ALA A N 1
ATOM 706 C CA . ALA A 1 89 ? 6.348 8.877 3.335 1.00 98.06 89 ALA A CA 1
ATOM 707 C C . ALA A 1 89 ? 5.290 9.652 2.533 1.00 98.06 89 ALA A C 1
ATOM 709 O O . ALA A 1 89 ? 4.339 10.171 3.116 1.00 98.06 89 ALA A O 1
ATOM 710 N N . ALA A 1 90 ? 5.410 9.688 1.203 1.00 98.38 90 ALA A N 1
ATOM 711 C CA . ALA A 1 90 ? 4.454 10.372 0.337 1.00 98.38 90 ALA A CA 1
ATOM 712 C C . ALA A 1 90 ? 3.048 9.760 0.435 1.00 98.38 90 ALA A C 1
ATOM 714 O O . ALA A 1 90 ? 2.077 10.486 0.650 1.00 98.38 90 ALA A O 1
ATOM 715 N N . ILE A 1 91 ? 2.939 8.429 0.348 1.00 98.06 91 ILE A N 1
ATOM 716 C CA . ILE A 1 91 ? 1.659 7.720 0.492 1.00 98.06 91 ILE A CA 1
ATOM 717 C C . ILE A 1 91 ? 1.066 7.977 1.881 1.00 98.06 91 ILE A C 1
ATOM 719 O O . ILE A 1 91 ? -0.132 8.215 1.988 1.00 98.06 91 ILE A O 1
ATOM 723 N N . SER A 1 92 ? 1.894 7.990 2.930 1.00 98.00 92 SER A N 1
ATOM 724 C CA . SER A 1 92 ? 1.459 8.262 4.306 1.00 98.00 92 SER A CA 1
ATOM 725 C C . SER A 1 92 ? 0.864 9.662 4.455 1.00 98.00 92 SER A C 1
ATOM 727 O O . SER A 1 92 ? -0.191 9.802 5.063 1.00 98.00 92 SER A O 1
ATOM 729 N N . VAL A 1 93 ? 1.476 10.690 3.857 1.00 98.00 93 VAL A N 1
ATOM 730 C CA . VAL A 1 93 ? 0.927 12.059 3.877 1.00 98.00 93 VAL A CA 1
ATOM 731 C C . VAL A 1 93 ? -0.422 12.122 3.164 1.00 98.00 93 VAL A C 1
ATOM 733 O O . VAL A 1 93 ? -1.360 12.720 3.690 1.00 98.00 93 VAL A O 1
ATOM 736 N N . VAL A 1 94 ? -0.541 11.489 1.992 1.00 97.81 94 VAL A N 1
ATOM 737 C CA . VAL A 1 94 ? -1.810 11.445 1.249 1.00 97.81 94 VAL A CA 1
ATOM 738 C C . VAL A 1 94 ? -2.875 10.698 2.048 1.00 97.81 94 VAL A C 1
ATOM 740 O O . VAL A 1 94 ? -3.995 11.185 2.157 1.00 97.81 94 VAL A O 1
ATOM 743 N N . PHE A 1 95 ? -2.528 9.562 2.653 1.00 97.56 95 PHE A N 1
ATOM 744 C CA . PHE A 1 95 ? -3.451 8.766 3.458 1.00 97.56 95 PHE A CA 1
ATOM 745 C C . PHE A 1 95 ? 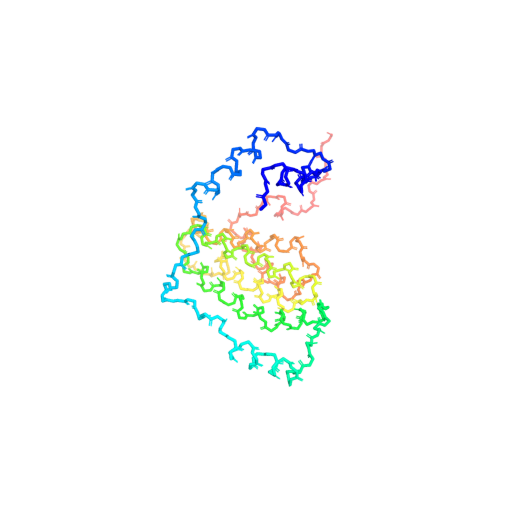-3.959 9.535 4.685 1.00 97.56 95 PHE A C 1
ATOM 747 O O . PHE A 1 95 ? -5.154 9.509 4.976 1.00 97.56 95 PHE A O 1
ATOM 754 N N . ASP A 1 96 ? -3.079 10.273 5.366 1.00 95.56 96 ASP A N 1
ATOM 755 C CA . ASP A 1 96 ? -3.435 11.075 6.540 1.00 95.56 96 ASP A CA 1
ATOM 756 C C . ASP A 1 96 ? -4.472 12.160 6.207 1.00 95.56 96 ASP A C 1
ATOM 758 O O . ASP A 1 96 ? -5.439 12.353 6.943 1.00 95.56 96 ASP A O 1
ATOM 762 N N . HIS A 1 97 ? -4.340 12.793 5.038 1.00 95.69 97 HIS A N 1
ATOM 763 C CA . HIS A 1 97 ? -5.206 13.893 4.595 1.00 95.69 97 HIS A CA 1
ATOM 764 C C . HIS A 1 97 ? -6.366 13.446 3.697 1.00 95.69 97 HIS A C 1
ATOM 766 O O . HIS A 1 97 ? -7.188 14.269 3.301 1.00 95.69 97 HIS A O 1
ATOM 772 N N . ALA A 1 98 ? -6.451 12.160 3.356 1.00 95.75 98 ALA A N 1
ATOM 773 C CA . ALA A 1 98 ? -7.514 11.656 2.504 1.00 95.75 98 ALA A CA 1
ATOM 774 C C . ALA A 1 98 ? -8.871 11.737 3.223 1.00 95.75 98 ALA A C 1
ATOM 776 O O . ALA A 1 98 ? -9.043 11.214 4.331 1.00 95.75 98 ALA A O 1
ATOM 777 N N . GLU A 1 99 ? -9.829 12.386 2.559 1.00 93.81 99 GLU A N 1
ATOM 778 C CA . GLU A 1 99 ? -11.243 12.453 2.956 1.00 93.81 99 GLU A CA 1
ATOM 779 C C . GLU A 1 99 ? -12.103 11.486 2.131 1.00 93.81 99 GLU A C 1
ATOM 781 O O . GLU A 1 99 ? -13.103 10.958 2.616 1.00 93.81 99 GLU A O 1
ATOM 786 N N . HIS A 1 100 ? -11.700 11.227 0.884 1.00 95.19 100 HIS A N 1
ATOM 787 C CA . HIS A 1 100 ? -12.416 10.340 -0.023 1.00 95.19 100 HIS A CA 1
ATOM 788 C C . HIS A 1 100 ? -11.940 8.888 0.104 1.00 95.19 100 HIS A C 1
ATOM 790 O O . HIS A 1 100 ? -10.746 8.593 0.207 1.00 95.19 100 HIS A O 1
ATOM 796 N N . GLU A 1 101 ? -12.896 7.959 0.098 1.00 93.62 101 GLU A N 1
ATOM 797 C CA . GLU A 1 101 ? -12.630 6.547 0.364 1.00 93.62 101 GLU A CA 1
ATOM 798 C C . GLU A 1 101 ? -11.807 5.853 -0.737 1.00 93.62 101 GLU A C 1
ATOM 800 O O . GLU A 1 101 ? -11.012 4.957 -0.439 1.00 93.62 101 GLU A O 1
ATOM 805 N N . ASP A 1 102 ? -11.962 6.283 -1.986 1.00 96.00 102 ASP A N 1
ATOM 806 C CA . ASP A 1 102 ? -11.197 5.823 -3.149 1.00 96.00 102 ASP A CA 1
ATOM 807 C C . ASP A 1 102 ? -9.712 6.207 -3.049 1.00 96.00 102 ASP A C 1
ATOM 809 O O . ASP A 1 102 ? -8.833 5.383 -3.322 1.00 96.00 102 ASP A O 1
ATOM 813 N N . VAL A 1 103 ? -9.418 7.420 -2.571 1.00 97.44 103 VAL A N 1
ATOM 814 C CA . VAL A 1 103 ? -8.046 7.877 -2.309 1.00 97.44 103 VAL A CA 1
ATOM 815 C C . VAL A 1 103 ? -7.425 7.058 -1.179 1.00 97.44 103 VAL A C 1
ATOM 817 O O . VAL A 1 103 ? -6.321 6.535 -1.335 1.00 97.44 103 VAL A O 1
ATOM 820 N N . CYS A 1 104 ? -8.161 6.854 -0.079 1.00 96.62 104 CYS A N 1
ATOM 821 C CA . CYS A 1 104 ? -7.730 5.972 1.009 1.00 96.62 104 CYS A CA 1
ATOM 822 C C . CYS A 1 104 ? -7.403 4.564 0.496 1.00 96.62 104 CYS A C 1
ATOM 824 O O . CYS A 1 104 ? -6.368 4.005 0.854 1.00 96.62 104 CYS A O 1
ATOM 826 N N . GLN A 1 105 ? -8.263 3.991 -0.352 1.00 97.19 105 GLN A N 1
ATOM 827 C CA . GLN A 1 105 ? -8.043 2.660 -0.917 1.00 97.19 105 GLN A CA 1
ATOM 828 C C . GLN A 1 105 ? -6.794 2.614 -1.804 1.00 97.19 105 GLN A C 1
ATOM 830 O O . GLN A 1 105 ? -5.992 1.694 -1.673 1.00 97.19 105 GLN A O 1
ATOM 835 N N . THR A 1 106 ? -6.579 3.640 -2.628 1.00 98.06 106 THR A N 1
ATOM 836 C CA . THR A 1 106 ? -5.386 3.756 -3.478 1.00 98.06 106 THR A CA 1
ATOM 837 C C . THR A 1 106 ? -4.100 3.783 -2.644 1.00 98.06 106 THR A C 1
ATOM 839 O O . THR A 1 106 ? -3.115 3.130 -2.990 1.00 98.06 106 THR A O 1
ATOM 842 N N . CYS A 1 107 ? -4.103 4.481 -1.504 1.00 98.31 107 CYS A N 1
ATOM 843 C CA . CYS A 1 107 ? -2.979 4.465 -0.567 1.00 98.31 107 CYS A CA 1
ATOM 844 C C . CYS A 1 107 ? -2.748 3.077 0.047 1.00 98.31 107 CYS A C 1
ATOM 846 O O . CYS A 1 107 ? -1.602 2.636 0.124 1.00 98.31 107 CYS A O 1
ATOM 848 N N . ILE A 1 108 ? -3.815 2.375 0.451 1.00 98.19 108 ILE A N 1
ATOM 849 C CA . ILE A 1 108 ? -3.716 0.996 0.957 1.00 98.19 108 ILE A CA 1
ATOM 850 C C . ILE A 1 108 ? -3.112 0.069 -0.101 1.00 98.19 108 ILE A C 1
ATOM 852 O O . ILE A 1 108 ? -2.200 -0.697 0.209 1.00 98.19 108 ILE A O 1
ATOM 856 N N . ASP A 1 109 ? -3.558 0.168 -1.351 1.00 98.06 109 ASP A N 1
ATOM 857 C CA . ASP A 1 109 ? -3.015 -0.627 -2.453 1.00 98.06 109 ASP A CA 1
ATOM 858 C C . ASP A 1 109 ? -1.527 -0.314 -2.684 1.00 98.06 109 ASP A C 1
ATOM 860 O O . ASP A 1 109 ? -0.726 -1.228 -2.899 1.00 98.06 109 ASP A O 1
ATOM 864 N N . GLY A 1 110 ? -1.136 0.958 -2.547 1.00 98.12 110 GLY A N 1
ATOM 865 C CA . GLY A 1 110 ? 0.257 1.404 -2.569 1.00 98.12 110 GLY A CA 1
ATOM 866 C C . GLY A 1 110 ? 1.100 0.790 -1.448 1.00 98.12 110 GLY A C 1
ATOM 867 O O . GLY A 1 110 ? 2.149 0.206 -1.720 1.00 98.12 110 GLY A O 1
ATOM 868 N N . PHE A 1 111 ? 0.633 0.838 -0.198 1.00 98.38 111 PHE A N 1
ATOM 869 C CA . PHE A 1 111 ? 1.309 0.187 0.930 1.00 98.38 111 PHE A CA 1
ATOM 870 C C . PHE A 1 111 ? 1.442 -1.326 0.726 1.00 98.38 111 PHE A C 1
ATOM 872 O O . PHE A 1 111 ? 2.509 -1.897 0.949 1.00 98.38 111 PHE A O 1
ATOM 879 N N . MET A 1 112 ? 0.389 -1.980 0.234 1.00 98.19 112 MET A N 1
ATOM 880 C CA . MET A 1 112 ? 0.415 -3.407 -0.087 1.00 98.19 112 MET A CA 1
ATOM 881 C C . MET A 1 112 ? 1.395 -3.735 -1.219 1.00 98.19 112 MET A C 1
ATOM 883 O O . MET A 1 112 ? 1.992 -4.813 -1.208 1.00 98.19 112 MET A O 1
ATOM 887 N N . ALA A 1 113 ? 1.567 -2.845 -2.198 1.00 97.81 113 ALA A N 1
ATOM 888 C CA . ALA A 1 113 ? 2.565 -3.004 -3.250 1.00 97.81 113 ALA A CA 1
ATOM 889 C C . ALA A 1 113 ? 3.988 -2.887 -2.690 1.00 97.81 113 ALA A C 1
ATOM 891 O O . ALA A 1 113 ? 4.810 -3.756 -2.976 1.00 97.81 113 ALA A O 1
ATOM 892 N N . VAL A 1 114 ? 4.252 -1.891 -1.834 1.00 97.94 114 VAL A N 1
ATOM 893 C CA . VAL A 1 114 ? 5.543 -1.750 -1.139 1.00 97.94 114 VAL A CA 1
ATOM 894 C C . VAL A 1 114 ? 5.857 -3.017 -0.344 1.00 97.94 114 VAL A C 1
ATOM 896 O O . VAL A 1 114 ? 6.922 -3.589 -0.539 1.00 97.94 114 VAL A O 1
ATOM 899 N N . ALA A 1 115 ? 4.914 -3.520 0.461 1.00 97.81 115 ALA A N 1
ATOM 900 C CA . ALA A 1 115 ? 5.112 -4.739 1.248 1.00 97.81 115 ALA A CA 1
ATOM 901 C C . ALA A 1 115 ? 5.497 -5.949 0.382 1.00 97.81 115 ALA A C 1
ATOM 903 O O . ALA A 1 115 ? 6.433 -6.680 0.703 1.00 97.81 115 ALA A O 1
ATOM 904 N N . LYS A 1 116 ? 4.787 -6.149 -0.736 1.00 96.12 116 LYS A N 1
ATOM 905 C CA . LYS A 1 116 ? 5.054 -7.255 -1.666 1.00 96.12 116 LYS A CA 1
ATOM 906 C C . LYS A 1 116 ? 6.443 -7.149 -2.286 1.00 96.12 116 LYS A C 1
ATOM 908 O O . LYS A 1 116 ? 7.156 -8.145 -2.313 1.00 96.12 116 LYS A O 1
ATOM 913 N N . ILE A 1 117 ? 6.821 -5.968 -2.777 1.00 95.56 117 ILE A N 1
ATOM 914 C CA . ILE A 1 117 ? 8.123 -5.765 -3.425 1.00 95.56 117 ILE A CA 1
ATOM 915 C C . ILE A 1 117 ? 9.249 -5.944 -2.399 1.00 95.56 117 ILE A C 1
ATOM 917 O O . ILE A 1 117 ? 10.204 -6.666 -2.681 1.00 95.56 117 ILE A O 1
ATOM 921 N N . SER A 1 118 ? 9.105 -5.384 -1.191 1.00 95.81 118 SER A N 1
ATOM 922 C CA . SER A 1 118 ? 10.076 -5.565 -0.104 1.00 95.81 118 SER A CA 1
ATOM 923 C C . SER A 1 118 ? 10.275 -7.038 0.248 1.00 95.81 118 SER A C 1
ATOM 925 O O . SER A 1 118 ? 11.413 -7.490 0.334 1.00 95.81 118 SER A O 1
ATOM 927 N N . ALA A 1 119 ? 9.188 -7.806 0.379 1.00 94.38 119 ALA A N 1
ATOM 928 C CA . ALA A 1 119 ? 9.262 -9.238 0.662 1.00 94.38 119 ALA A CA 1
ATOM 929 C C . ALA A 1 119 ? 9.925 -10.031 -0.481 1.00 94.38 119 ALA A C 1
ATOM 931 O O . ALA A 1 119 ? 10.723 -10.926 -0.220 1.00 94.38 119 ALA A O 1
ATOM 932 N N . CYS A 1 120 ? 9.648 -9.690 -1.746 1.00 92.69 120 CYS A N 1
ATOM 933 C CA . CYS A 1 120 ? 10.280 -10.338 -2.903 1.00 92.69 120 CYS A CA 1
ATOM 934 C C . CYS A 1 120 ? 11.792 -10.079 -2.995 1.00 92.69 120 CYS A C 1
ATOM 936 O O . CYS A 1 120 ? 12.519 -10.924 -3.511 1.00 92.69 120 CYS A O 1
ATOM 938 N N . HIS A 1 121 ? 12.252 -8.920 -2.524 1.00 92.62 121 HIS A N 1
ATOM 939 C CA . HIS A 1 121 ? 13.654 -8.507 -2.571 1.00 92.62 121 HIS A CA 1
ATOM 940 C C . HIS A 1 121 ? 14.404 -8.683 -1.243 1.00 92.62 121 HIS A C 1
ATOM 942 O O . HIS A 1 121 ? 15.571 -8.317 -1.178 1.00 92.62 121 HIS A O 1
ATOM 948 N N . HIS A 1 122 ? 13.775 -9.256 -0.209 1.00 92.75 122 HIS A N 1
ATOM 949 C CA . HIS A 1 122 ? 14.351 -9.402 1.138 1.00 92.75 122 HIS A CA 1
ATOM 950 C C . HIS A 1 122 ? 14.794 -8.072 1.777 1.00 92.75 122 HIS A C 1
ATOM 952 O O . HIS A 1 122 ? 15.794 -8.002 2.487 1.00 92.75 122 HIS A O 1
ATOM 958 N N . LEU A 1 123 ? 14.035 -7.002 1.532 1.00 94.81 123 LEU A N 1
ATOM 959 C CA . LEU A 1 123 ? 14.270 -5.682 2.121 1.00 94.81 123 LEU A CA 1
ATOM 960 C C . LEU A 1 123 ? 13.504 -5.549 3.444 1.00 94.81 123 LEU A C 1
ATOM 962 O O . LEU A 1 123 ? 12.494 -4.846 3.523 1.00 94.81 123 LEU A O 1
ATOM 966 N N . GLU A 1 124 ? 13.983 -6.259 4.466 1.00 96.19 124 GLU A N 1
ATOM 967 C CA . GLU A 1 124 ? 13.368 -6.342 5.802 1.00 96.19 124 GLU A CA 1
ATOM 968 C C . GLU A 1 124 ? 13.220 -4.958 6.455 1.00 96.19 124 GLU A C 1
ATOM 970 O O . GLU A 1 124 ? 12.137 -4.621 6.930 1.00 96.19 124 GLU A O 1
ATOM 975 N N . ASP A 1 125 ? 14.248 -4.105 6.361 1.00 96.06 125 ASP A N 1
ATOM 976 C CA . ASP A 1 125 ? 14.227 -2.737 6.905 1.00 96.06 125 ASP A CA 1
ATOM 977 C C . ASP A 1 125 ? 13.075 -1.898 6.322 1.00 96.06 125 ASP A C 1
ATOM 979 O O . ASP A 1 125 ? 12.375 -1.179 7.034 1.00 96.06 125 ASP A O 1
ATOM 983 N N . VAL A 1 126 ? 12.823 -2.030 5.014 1.00 96.94 126 VAL A N 1
ATOM 984 C CA . VAL A 1 126 ? 11.740 -1.306 4.329 1.00 96.94 126 VAL A CA 1
ATOM 985 C C . VAL A 1 126 ? 10.374 -1.814 4.786 1.00 96.94 126 VAL A C 1
ATOM 987 O O . VAL A 1 126 ? 9.424 -1.036 4.906 1.00 96.94 126 VAL A O 1
ATOM 990 N N . LEU A 1 127 ? 10.247 -3.126 5.002 1.00 96.56 127 LEU A N 1
ATOM 991 C CA . LEU A 1 127 ? 9.006 -3.722 5.485 1.00 96.56 127 LEU A CA 1
ATOM 992 C C . LEU A 1 127 ? 8.724 -3.308 6.936 1.00 96.56 127 LEU A C 1
ATOM 994 O O . LEU A 1 127 ? 7.583 -2.974 7.257 1.00 96.56 127 LEU A O 1
ATOM 998 N N . ASP A 1 128 ? 9.754 -3.259 7.780 1.00 96.81 128 ASP A N 1
ATOM 999 C CA . ASP A 1 128 ? 9.672 -2.752 9.149 1.00 96.81 128 ASP A CA 1
ATOM 1000 C C . ASP A 1 128 ? 9.243 -1.277 9.181 1.00 96.81 128 ASP A C 1
ATOM 1002 O O . ASP A 1 128 ? 8.283 -0.932 9.876 1.00 96.81 128 ASP A O 1
ATOM 1006 N N . ASP A 1 129 ? 9.871 -0.416 8.374 1.00 96.50 129 ASP A N 1
ATOM 1007 C CA . ASP A 1 129 ? 9.505 1.002 8.254 1.00 96.50 129 ASP A CA 1
ATOM 1008 C C . ASP A 1 129 ? 8.054 1.186 7.785 1.00 96.50 129 ASP A C 1
ATOM 1010 O O . ASP A 1 129 ? 7.314 2.034 8.304 1.00 96.50 129 ASP A O 1
ATOM 1014 N N . LEU A 1 130 ? 7.613 0.364 6.827 1.00 97.75 130 LEU A N 1
ATOM 1015 C CA . LEU A 1 130 ? 6.230 0.346 6.359 1.00 97.75 130 LEU A CA 1
ATOM 1016 C C . LEU A 1 130 ? 5.258 -0.030 7.485 1.00 97.75 130 LEU A C 1
ATOM 1018 O O . LEU A 1 130 ? 4.247 0.653 7.671 1.00 97.75 130 LEU A O 1
ATOM 1022 N N . VAL A 1 131 ? 5.554 -1.097 8.236 1.00 97.31 131 VAL A N 1
ATOM 1023 C CA . VAL A 1 131 ? 4.734 -1.548 9.371 1.00 97.31 131 VAL A CA 1
ATOM 1024 C C . VAL A 1 131 ? 4.657 -0.456 10.433 1.00 97.31 131 VAL A C 1
ATOM 1026 O O . VAL A 1 131 ? 3.562 -0.114 10.880 1.00 97.31 131 VAL A O 1
ATOM 1029 N N . VAL A 1 132 ? 5.789 0.155 10.788 1.00 95.75 132 VAL A N 1
ATOM 1030 C CA . VAL A 1 132 ? 5.839 1.278 11.732 1.00 95.75 132 VAL A CA 1
ATOM 1031 C C . VAL A 1 132 ? 4.983 2.446 11.240 1.00 95.75 132 VAL A C 1
ATOM 1033 O O . VAL A 1 132 ? 4.249 3.036 12.038 1.00 95.75 132 VAL A O 1
ATOM 1036 N N . SER A 1 133 ? 5.038 2.779 9.946 1.00 95.81 133 SER A N 1
ATOM 1037 C CA . SER A 1 133 ? 4.223 3.852 9.369 1.00 95.81 133 SER A CA 1
ATOM 1038 C C . SER A 1 133 ? 2.725 3.545 9.452 1.00 95.81 133 SER A C 1
ATOM 1040 O O . SER A 1 133 ? 1.955 4.355 9.967 1.00 95.81 133 SER A O 1
ATOM 1042 N N . LEU A 1 134 ? 2.307 2.347 9.036 1.00 96.62 134 LEU A N 1
ATOM 1043 C CA . LEU A 1 134 ? 0.907 1.919 9.092 1.00 96.62 134 LEU A CA 1
ATOM 1044 C C . LEU A 1 134 ? 0.370 1.845 10.527 1.00 96.62 134 LEU A C 1
ATOM 1046 O O . LEU A 1 134 ? -0.762 2.259 10.780 1.00 96.62 134 LEU A O 1
ATOM 1050 N N . CYS A 1 135 ? 1.181 1.378 11.482 1.00 95.19 135 CYS A N 1
ATOM 1051 C CA . CYS A 1 135 ? 0.807 1.311 12.894 1.00 95.19 135 CYS A CA 1
ATOM 1052 C C . CYS A 1 135 ? 0.433 2.685 13.473 1.00 95.19 135 CYS A C 1
ATOM 1054 O O . CYS A 1 135 ? -0.456 2.747 14.323 1.00 95.19 135 CYS A O 1
ATOM 1056 N N . LYS A 1 136 ? 1.024 3.790 12.993 1.00 92.38 136 LYS A N 1
ATOM 1057 C CA . LYS A 1 136 ? 0.637 5.152 13.416 1.00 92.38 136 LYS A CA 1
ATOM 1058 C C . LYS A 1 136 ? -0.810 5.475 13.048 1.00 92.38 136 LYS A C 1
ATOM 1060 O O . LYS A 1 136 ? -1.526 6.069 13.850 1.00 92.38 136 LYS A O 1
ATOM 1065 N N . PHE A 1 137 ? -1.251 5.032 11.873 1.00 93.94 137 PHE A N 1
ATOM 1066 C CA . PHE A 1 137 ? -2.606 5.280 11.388 1.00 93.94 137 PHE A CA 1
ATOM 1067 C C . PHE A 1 137 ? -3.664 4.409 12.047 1.00 93.94 137 PHE A C 1
ATOM 1069 O O . PHE A 1 137 ? -4.837 4.741 11.969 1.00 93.94 137 PHE A O 1
ATOM 1076 N N . THR A 1 138 ? -3.283 3.326 12.730 1.00 91.56 138 THR A N 1
ATOM 1077 C CA . THR A 1 138 ? -4.251 2.491 13.461 1.00 91.56 138 THR A CA 1
ATOM 1078 C C . THR A 1 138 ? -4.910 3.221 14.623 1.00 91.56 138 THR A C 1
ATOM 1080 O O . THR A 1 138 ? -5.905 2.720 15.132 1.00 91.56 138 THR A O 1
ATOM 1083 N N . THR A 1 139 ? -4.318 4.334 15.084 1.00 87.00 139 THR A N 1
ATOM 1084 C CA . THR A 1 139 ? -4.690 5.129 16.272 1.00 87.00 139 THR A CA 1
ATOM 1085 C C . THR A 1 139 ? -4.741 4.360 17.602 1.00 87.00 139 THR A C 1
ATOM 1087 O O . THR A 1 139 ? -4.731 4.982 18.661 1.00 87.00 139 THR A O 1
ATOM 1090 N N . LEU A 1 140 ? -4.643 3.025 17.586 1.00 82.38 140 LEU A N 1
ATOM 1091 C CA . LEU A 1 140 ? -4.572 2.139 18.751 1.00 82.38 140 LEU A CA 1
ATOM 1092 C C . LEU A 1 140 ? -3.400 2.497 19.671 1.00 82.38 140 LEU A C 1
ATOM 1094 O O . LEU A 1 140 ? -3.526 2.509 20.895 1.00 82.38 140 LEU A O 1
ATOM 1098 N N . LEU A 1 141 ? -2.249 2.819 19.083 1.00 79.44 141 LEU A N 1
ATOM 1099 C CA . LEU A 1 141 ? -1.039 3.138 19.838 1.00 79.44 141 LEU A CA 1
ATOM 1100 C C . LEU A 1 141 ? -1.069 4.543 20.459 1.00 79.44 141 LEU A C 1
ATOM 1102 O O . LEU A 1 141 ? -0.192 4.860 21.260 1.00 79.44 141 LEU A O 1
ATOM 1106 N N . ASN A 1 142 ? -2.083 5.366 20.157 1.00 75.31 142 ASN A N 1
ATOM 1107 C CA . ASN A 1 142 ? -2.253 6.667 20.792 1.00 75.31 142 ASN A CA 1
ATOM 1108 C C . ASN A 1 142 ? -3.041 6.522 22.110 1.00 75.31 142 ASN A C 1
ATOM 1110 O O . ASN A 1 142 ? -4.188 6.066 22.130 1.00 75.31 142 ASN A O 1
ATOM 1114 N N . PRO A 1 143 ? -2.463 6.910 23.258 1.00 61.12 143 PRO A N 1
ATOM 1115 C CA . PRO A 1 143 ? -3.161 6.950 24.537 1.00 61.12 143 PRO A CA 1
ATOM 1116 C C . PRO A 1 143 ? -4.014 8.224 24.622 1.00 61.12 143 PRO A C 1
ATOM 1118 O O . PRO A 1 143 ? -3.788 9.081 25.469 1.00 61.12 143 PRO A O 1
ATOM 1121 N N . SER A 1 144 ? -4.968 8.413 23.711 1.00 59.22 144 SER A N 1
ATOM 1122 C CA . SER A 1 144 ? -5.905 9.526 23.845 1.00 59.22 144 SER A CA 1
ATOM 1123 C C . SER A 1 144 ? -6.886 9.234 24.987 1.00 59.22 144 SER A C 1
ATOM 1125 O O . SER A 1 144 ? -7.474 8.154 25.025 1.00 59.22 144 SER A O 1
ATOM 1127 N N . LEU A 1 145 ? -7.086 10.207 25.883 1.00 54.28 145 LEU A N 1
ATOM 1128 C CA . LEU A 1 145 ? -8.083 10.219 26.971 1.00 54.28 145 LEU A CA 1
ATOM 1129 C C . LEU A 1 145 ? -9.523 10.360 26.434 1.00 54.28 145 LEU A C 1
ATOM 1131 O O . LEU A 1 145 ? -10.319 11.129 26.964 1.00 54.28 145 LEU A O 1
ATOM 1135 N N . VAL A 1 146 ? -9.842 9.698 25.324 1.00 62.53 146 VAL A N 1
ATOM 1136 C CA . VAL A 1 146 ? -11.206 9.697 24.791 1.00 62.53 146 VAL A CA 1
ATOM 1137 C C . VAL A 1 146 ? -12.024 8.816 25.722 1.00 62.53 146 VAL A C 1
ATOM 1139 O O . VAL A 1 146 ? -11.612 7.692 26.003 1.00 62.53 146 VAL A O 1
ATOM 1142 N N . GLU A 1 147 ? -13.152 9.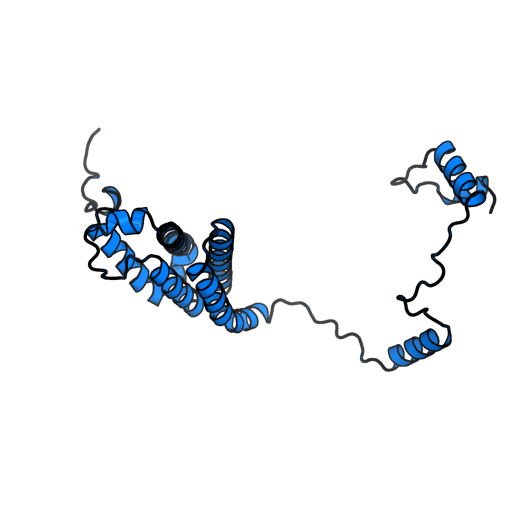327 26.217 1.00 65.50 147 GLU A N 1
ATOM 1143 C CA . GLU A 1 147 ? -14.023 8.594 27.148 1.00 65.50 147 GLU A CA 1
ATOM 1144 C C . GLU A 1 147 ? -14.504 7.257 26.548 1.00 65.50 147 GLU A C 1
ATOM 1146 O O . GLU A 1 147 ? -14.723 6.294 27.279 1.00 65.50 147 GLU A O 1
ATOM 1151 N N . GLU A 1 148 ? -14.562 7.161 25.213 1.00 81.44 148 GLU A N 1
ATOM 1152 C CA . GLU A 1 148 ? -15.017 5.984 24.466 1.00 81.44 148 GLU A CA 1
ATOM 1153 C C . GLU A 1 148 ? -14.034 5.588 23.337 1.00 81.44 148 GLU A C 1
ATOM 1155 O O . GLU A 1 148 ? -14.292 5.815 22.151 1.00 81.44 148 GLU A O 1
ATOM 1160 N N . PRO A 1 149 ? -12.886 4.961 23.662 1.00 82.19 149 PRO A N 1
ATOM 1161 C CA . PRO A 1 149 ? -11.843 4.635 22.682 1.00 82.19 149 PRO A CA 1
ATOM 1162 C C . PRO A 1 149 ? -12.291 3.603 21.634 1.00 82.19 149 PRO A C 1
ATOM 1164 O O . PRO A 1 149 ? -11.796 3.606 20.509 1.00 82.19 149 PRO A O 1
ATOM 1167 N N . VAL A 1 150 ? -13.238 2.730 21.991 1.00 86.19 150 VAL A N 1
ATOM 1168 C CA . VAL A 1 150 ? -13.802 1.724 21.079 1.00 86.19 150 VAL A CA 1
ATOM 1169 C C . VAL A 1 150 ? -14.661 2.375 19.999 1.00 86.19 150 VAL A C 1
ATOM 1171 O O . VAL A 1 150 ? -14.530 2.014 18.833 1.00 86.19 150 VAL A O 1
ATOM 1174 N N . LEU A 1 151 ? -15.511 3.338 20.368 1.00 86.19 151 LEU A N 1
ATOM 1175 C CA . LEU A 1 151 ? -16.361 4.052 19.415 1.00 86.19 151 LEU A CA 1
ATOM 1176 C C . LEU A 1 151 ? -15.522 4.956 18.510 1.00 86.19 151 LEU A C 1
ATOM 1178 O O . LEU A 1 151 ? -15.682 4.904 17.297 1.00 86.19 151 LEU A O 1
ATOM 1182 N N . ALA A 1 152 ? -14.532 5.661 19.067 1.00 87.62 152 ALA A N 1
ATOM 1183 C CA . ALA A 1 152 ? -13.603 6.469 18.276 1.00 87.62 152 ALA A CA 1
ATOM 1184 C C . ALA A 1 152 ? -12.857 5.645 17.206 1.00 87.62 152 ALA A C 1
ATOM 1186 O O . ALA A 1 152 ? -12.793 6.045 16.045 1.00 87.62 152 ALA A O 1
ATOM 1187 N N . PHE A 1 153 ? -12.342 4.464 17.568 1.00 89.88 153 PHE A N 1
ATOM 1188 C CA . PHE A 1 153 ? -11.739 3.540 16.600 1.00 89.88 153 PHE A CA 1
ATOM 1189 C C . PHE A 1 153 ? -12.776 2.972 15.614 1.00 89.88 153 PHE A C 1
ATOM 1191 O O . PHE A 1 153 ? -12.507 2.812 14.422 1.00 89.88 153 PHE A O 1
ATOM 1198 N N . GLY A 1 154 ? -13.971 2.658 16.118 1.00 87.19 154 GLY A N 1
ATOM 1199 C CA . GLY A 1 154 ? -15.093 2.135 15.348 1.00 87.19 154 GLY A CA 1
ATOM 1200 C C . GLY A 1 154 ? -15.587 3.091 14.266 1.00 87.19 154 GLY A C 1
ATOM 1201 O O . GLY A 1 154 ? -15.977 2.611 13.205 1.00 87.19 154 GLY A O 1
ATOM 1202 N N . ASP A 1 155 ? -15.490 4.401 14.484 1.00 89.50 155 ASP A N 1
ATOM 1203 C CA . ASP A 1 155 ? -15.899 5.437 13.532 1.00 89.50 155 ASP A CA 1
ATOM 1204 C C . ASP A 1 155 ? -14.774 5.818 12.557 1.00 89.50 155 ASP A C 1
ATOM 1206 O O . ASP A 1 155 ? -15.035 6.095 11.383 1.00 89.50 155 ASP A O 1
ATOM 1210 N N . ASP A 1 156 ? -13.508 5.713 12.968 1.00 91.62 156 ASP A N 1
ATOM 1211 C CA . ASP A 1 156 ? -12.358 6.038 12.120 1.00 91.62 156 ASP A CA 1
ATOM 1212 C C . ASP A 1 156 ? -12.103 4.970 11.037 1.00 91.62 156 ASP A C 1
ATOM 1214 O O . ASP A 1 156 ? -11.448 3.941 11.235 1.00 91.62 156 ASP A O 1
ATOM 1218 N N . ALA A 1 157 ? -12.626 5.225 9.834 1.00 92.25 157 ALA A N 1
ATOM 1219 C CA . ALA A 1 157 ? -12.470 4.331 8.691 1.00 92.25 157 ALA A CA 1
ATOM 1220 C C . ALA A 1 157 ? -11.003 4.134 8.279 1.00 92.25 157 ALA A C 1
ATOM 1222 O O . ALA A 1 157 ? -10.642 3.038 7.834 1.00 92.25 157 ALA A O 1
ATOM 1223 N N . LYS A 1 158 ? -10.151 5.153 8.447 1.00 93.88 158 LYS A N 1
ATOM 1224 C CA . LYS A 1 158 ? -8.724 5.063 8.118 1.00 93.88 158 LYS A CA 1
ATOM 1225 C C . LYS A 1 158 ? -8.004 4.180 9.124 1.00 93.88 158 LYS A C 1
ATOM 1227 O O . LYS A 1 158 ? -7.265 3.292 8.700 1.00 93.88 158 LYS A O 1
ATOM 1232 N N . ALA A 1 159 ? -8.301 4.331 10.414 1.00 94.31 159 ALA A N 1
ATOM 1233 C CA . ALA A 1 159 ? -7.771 3.462 11.459 1.00 94.31 159 ALA A CA 1
ATOM 1234 C C . ALA A 1 159 ? -8.143 1.996 11.236 1.00 94.31 159 ALA A C 1
ATOM 1236 O O . ALA A 1 159 ? -7.273 1.123 11.276 1.00 94.31 159 ALA A O 1
ATOM 1237 N N . ARG A 1 160 ? -9.409 1.708 10.903 1.00 94.06 160 ARG A N 1
ATOM 1238 C CA . ARG A 1 160 ? -9.837 0.334 10.590 1.00 94.06 160 ARG A CA 1
ATOM 1239 C C . ARG A 1 160 ? -9.113 -0.230 9.364 1.00 94.06 160 ARG A C 1
ATOM 1241 O O . ARG A 1 160 ? -8.611 -1.353 9.426 1.00 94.06 160 ARG A O 1
ATOM 1248 N N . LYS A 1 161 ? -9.012 0.536 8.268 1.00 95.75 161 LYS A N 1
ATOM 1249 C CA . LYS A 1 161 ? -8.296 0.104 7.050 1.00 95.75 161 LYS A CA 1
ATOM 1250 C C . LYS A 1 161 ? -6.804 -0.111 7.306 1.00 95.75 161 LYS A C 1
ATOM 1252 O O . LYS A 1 161 ? -6.260 -1.125 6.866 1.00 95.75 161 LYS A O 1
ATOM 1257 N N . ALA A 1 162 ? -6.155 0.783 8.051 1.00 97.00 162 ALA A N 1
ATOM 1258 C CA . ALA A 1 162 ? -4.757 0.640 8.442 1.00 97.00 162 ALA A CA 1
ATOM 1259 C C . ALA A 1 162 ? -4.545 -0.631 9.277 1.00 97.00 162 ALA A C 1
ATOM 1261 O O . ALA A 1 162 ? -3.676 -1.432 8.945 1.00 97.00 162 ALA A O 1
ATOM 1262 N N . THR A 1 163 ? -5.391 -0.881 10.282 1.00 96.00 163 THR A N 1
ATOM 1263 C CA . THR A 1 163 ? -5.320 -2.084 11.129 1.00 96.00 163 THR A CA 1
ATOM 1264 C C . THR A 1 163 ? -5.463 -3.367 10.310 1.00 96.00 163 THR A C 1
ATOM 1266 O O . THR A 1 163 ? -4.637 -4.271 10.432 1.00 96.00 163 THR A O 1
ATOM 1269 N N . VAL A 1 164 ? -6.460 -3.441 9.420 1.00 96.44 164 VAL A N 1
ATOM 1270 C CA . VAL A 1 164 ? -6.629 -4.594 8.515 1.00 96.44 164 VAL A CA 1
ATOM 1271 C C . VAL A 1 164 ? -5.398 -4.781 7.626 1.00 96.44 164 VAL A C 1
ATOM 1273 O O . VAL A 1 164 ? -4.954 -5.911 7.417 1.00 96.44 164 VAL A O 1
ATOM 1276 N N . THR A 1 165 ? -4.818 -3.689 7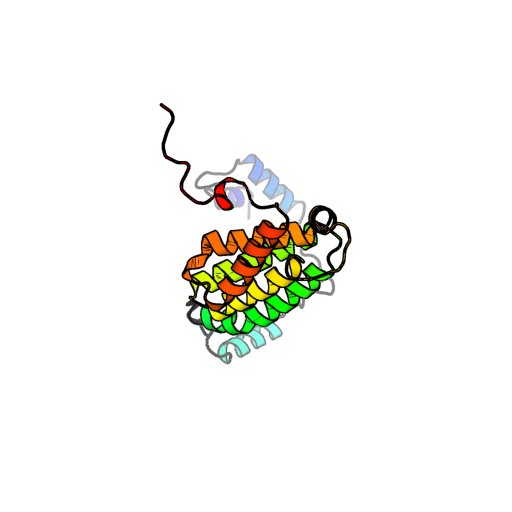.131 1.00 97.88 165 THR A N 1
ATOM 1277 C CA . THR A 1 165 ? -3.635 -3.725 6.261 1.00 97.88 165 THR A CA 1
ATOM 1278 C C . THR A 1 165 ? -2.402 -4.232 7.008 1.00 97.88 165 THR A C 1
ATOM 1280 O O . THR A 1 165 ? -1.744 -5.143 6.512 1.00 97.88 165 THR A O 1
ATOM 1283 N N . VAL A 1 166 ? -2.136 -3.737 8.224 1.00 97.69 166 VAL A N 1
ATOM 1284 C CA . VAL A 1 166 ? -1.033 -4.208 9.086 1.00 97.69 166 VAL A CA 1
ATOM 1285 C C . VAL A 1 166 ? -1.120 -5.716 9.305 1.00 97.69 166 VAL A C 1
ATOM 1287 O O . VAL A 1 166 ? -0.153 -6.430 9.045 1.00 97.69 166 VAL A O 1
ATOM 1290 N N . PHE A 1 167 ? -2.283 -6.230 9.714 1.00 96.88 167 PHE A N 1
ATOM 1291 C CA . PHE A 1 167 ? -2.447 -7.669 9.946 1.00 96.88 167 PHE A CA 1
ATOM 1292 C C . PHE A 1 167 ? -2.420 -8.491 8.655 1.00 96.88 167 PHE A C 1
ATOM 1294 O O . PHE A 1 167 ? -1.966 -9.634 8.656 1.00 96.88 167 PHE A O 1
ATOM 1301 N N . THR A 1 168 ? -2.852 -7.918 7.532 1.00 97.88 168 THR A N 1
ATOM 1302 C CA . THR A 1 168 ? -2.721 -8.572 6.224 1.00 97.88 168 THR A CA 1
ATOM 1303 C C . THR A 1 168 ? -1.254 -8.711 5.821 1.00 97.88 168 THR A C 1
ATOM 1305 O O . THR A 1 168 ? -0.868 -9.767 5.31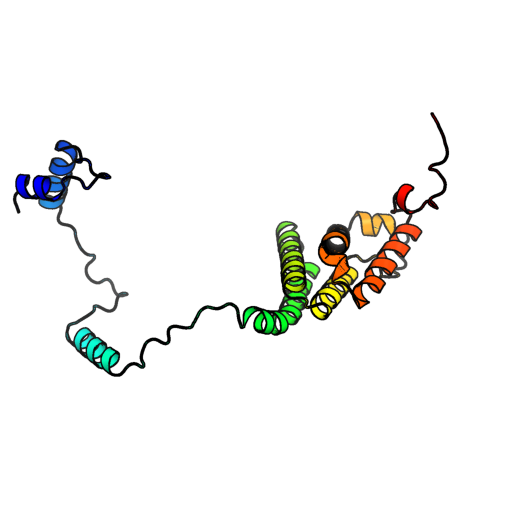9 1.00 97.88 168 THR A O 1
ATOM 1308 N N . ILE A 1 169 ? -0.436 -7.681 6.051 1.00 97.56 169 ILE A N 1
ATOM 1309 C CA . ILE A 1 169 ? 1.010 -7.723 5.809 1.00 97.56 169 ILE A CA 1
ATOM 1310 C C . ILE A 1 169 ? 1.666 -8.734 6.752 1.00 97.56 169 ILE A C 1
ATOM 1312 O O . ILE A 1 169 ? 2.399 -9.594 6.277 1.00 97.56 169 ILE A O 1
ATOM 1316 N N . ALA A 1 170 ? 1.330 -8.710 8.045 1.00 97.00 170 ALA A N 1
ATOM 1317 C CA . ALA A 1 170 ? 1.837 -9.672 9.025 1.00 97.00 170 ALA A CA 1
ATOM 1318 C C . ALA A 1 170 ? 1.559 -11.129 8.618 1.00 97.00 170 ALA A C 1
ATOM 1320 O O . ALA A 1 170 ? 2.446 -11.972 8.680 1.00 97.00 170 ALA A O 1
ATOM 1321 N N . ASN A 1 171 ? 0.353 -11.417 8.121 1.00 95.81 171 ASN A N 1
ATOM 1322 C CA . ASN A 1 171 ? -0.018 -12.765 7.686 1.00 95.81 171 ASN A CA 1
ATOM 1323 C C . ASN A 1 171 ? 0.647 -13.200 6.370 1.00 95.81 171 ASN A C 1
ATOM 1325 O O . ASN A 1 171 ? 0.821 -14.394 6.147 1.00 95.81 171 ASN A O 1
ATOM 1329 N N . LYS A 1 172 ? 0.962 -12.265 5.464 1.00 95.62 172 LYS A N 1
ATOM 1330 C CA . LYS A 1 172 ? 1.509 -12.587 4.130 1.00 95.62 172 LYS A CA 1
ATOM 1331 C C . LYS A 1 172 ? 3.029 -12.530 4.058 1.00 95.62 172 LYS A C 1
ATOM 1333 O O . LYS A 1 172 ? 3.618 -13.236 3.249 1.00 95.62 172 LYS A O 1
ATOM 1338 N N . CYS A 1 173 ? 3.633 -11.651 4.845 1.00 93.75 173 CYS A N 1
ATOM 1339 C CA . CYS A 1 173 ? 5.045 -11.295 4.776 1.00 93.75 173 CYS A CA 1
ATOM 1340 C C . CYS A 1 173 ? 5.725 -11.402 6.148 1.00 93.75 173 CYS A C 1
ATOM 1342 O O . CYS A 1 173 ? 6.810 -10.860 6.318 1.00 93.75 173 CYS A O 1
ATOM 1344 N N . GLY A 1 174 ? 5.096 -12.073 7.121 1.00 92.19 174 GLY A N 1
ATOM 1345 C CA . GLY A 1 174 ? 5.554 -12.136 8.512 1.00 92.19 174 GLY A CA 1
ATOM 1346 C C . GLY A 1 174 ? 6.980 -12.649 8.699 1.00 92.19 174 GLY A C 1
ATOM 1347 O O . GLY A 1 174 ? 7.666 -12.167 9.596 1.00 92.19 174 GLY A O 1
ATOM 1348 N N . ASP A 1 175 ? 7.442 -13.542 7.820 1.00 93.00 175 ASP A N 1
ATOM 1349 C CA . ASP A 1 175 ? 8.807 -14.089 7.838 1.00 93.00 175 ASP A CA 1
ATOM 1350 C C . ASP A 1 175 ? 9.890 -13.031 7.563 1.00 93.00 175 ASP A C 1
ATOM 1352 O O . ASP A 1 175 ? 11.045 -13.235 7.921 1.00 93.00 175 ASP A O 1
ATOM 1356 N N . PHE A 1 176 ? 9.522 -11.909 6.935 1.00 93.56 176 PHE A N 1
ATOM 1357 C CA . PHE A 1 176 ? 10.425 -10.805 6.585 1.00 93.56 176 PHE A CA 1
ATOM 1358 C C . PHE A 1 176 ? 10.220 -9.568 7.466 1.00 93.56 176 PHE A C 1
ATOM 1360 O O . PHE A 1 176 ? 10.848 -8.537 7.234 1.00 93.56 176 PHE A O 1
ATOM 1367 N N . ILE A 1 177 ? 9.298 -9.635 8.432 1.00 93.94 177 ILE A N 1
ATOM 1368 C CA . ILE A 1 177 ? 9.112 -8.581 9.430 1.00 93.94 177 ILE A CA 1
ATOM 1369 C C . ILE A 1 177 ? 10.057 -8.892 10.585 1.00 93.94 177 ILE A C 1
ATOM 1371 O O . ILE A 1 177 ? 10.018 -9.990 11.142 1.00 93.94 177 ILE A O 1
ATOM 1375 N N . CYS A 1 178 ? 10.859 -7.911 10.978 1.00 93.06 178 CYS A N 1
ATOM 1376 C CA . CYS A 1 178 ? 11.855 -8.054 12.027 1.00 93.06 178 CYS A CA 1
ATOM 1377 C C . CYS A 1 178 ? 11.441 -7.208 13.233 1.00 93.06 178 CYS A C 1
ATOM 1379 O O . CYS A 1 178 ? 10.661 -7.641 14.087 1.00 93.06 178 CYS A O 1
ATOM 1381 N N . THR A 1 179 ? 11.917 -5.969 13.303 1.00 93.38 179 THR A N 1
ATOM 1382 C CA . THR A 1 179 ? 11.624 -5.044 14.404 1.00 93.38 179 THR A CA 1
ATOM 1383 C C . THR A 1 179 ? 10.174 -4.550 14.398 1.00 93.38 179 THR A C 1
ATOM 1385 O O . THR A 1 179 ? 9.642 -4.204 15.460 1.00 93.38 179 THR A O 1
ATOM 1388 N N . GLY A 1 180 ? 9.495 -4.601 13.245 1.00 93.25 180 GLY A N 1
ATOM 1389 C CA . GLY A 1 180 ? 8.093 -4.214 13.084 1.00 93.25 180 GLY A CA 1
ATOM 1390 C C . GLY A 1 180 ? 7.115 -5.076 13.889 1.00 93.25 180 GLY A C 1
ATOM 1391 O O . GLY A 1 180 ? 6.037 -4.599 14.258 1.00 93.25 180 GLY A O 1
ATOM 1392 N N . TRP A 1 181 ? 7.496 -6.306 14.263 1.00 95.88 181 TRP A N 1
ATOM 1393 C CA . TRP A 1 181 ? 6.669 -7.175 15.110 1.00 95.88 181 TRP A CA 1
ATOM 1394 C C . TRP A 1 181 ? 6.338 -6.550 16.459 1.00 95.88 181 TRP A C 1
ATOM 1396 O O . TRP A 1 181 ? 5.244 -6.769 16.976 1.00 95.88 181 TRP A O 1
ATOM 1406 N N . ARG A 1 182 ? 7.235 -5.726 17.015 1.00 95.00 182 ARG A N 1
ATOM 1407 C CA . ARG A 1 182 ? 6.972 -5.022 18.275 1.00 95.00 182 ARG A CA 1
ATOM 1408 C C . ARG A 1 182 ? 5.741 -4.123 18.154 1.00 95.00 182 ARG A C 1
ATOM 1410 O O . ARG A 1 182 ? 4.853 -4.186 18.996 1.00 95.00 182 ARG A O 1
ATOM 1417 N N . ASN A 1 183 ? 5.652 -3.343 17.078 1.00 94.69 183 ASN A N 1
ATOM 1418 C CA . ASN A 1 183 ? 4.517 -2.459 16.820 1.00 94.69 183 ASN A CA 1
ATOM 1419 C C . ASN A 1 183 ? 3.217 -3.239 16.575 1.00 94.69 183 ASN A C 1
ATOM 1421 O O . ASN A 1 183 ? 2.153 -2.812 17.019 1.00 94.69 183 ASN A O 1
ATOM 1425 N N . ILE A 1 184 ? 3.299 -4.388 15.899 1.00 95.56 184 ILE A N 1
ATOM 1426 C CA . ILE A 1 184 ? 2.145 -5.270 15.675 1.00 95.56 184 ILE A CA 1
ATOM 1427 C C . ILE A 1 184 ? 1.645 -5.848 17.003 1.00 95.56 184 ILE A C 1
ATOM 1429 O O . ILE A 1 184 ? 0.444 -5.819 17.271 1.00 95.56 184 ILE A O 1
ATOM 1433 N N . LEU A 1 185 ? 2.551 -6.339 17.853 1.00 94.38 185 LEU A N 1
ATOM 1434 C CA . LEU A 1 185 ? 2.211 -6.867 19.174 1.00 94.38 185 LEU A CA 1
ATOM 1435 C C . LEU A 1 185 ? 1.600 -5.786 20.070 1.00 94.38 185 LEU A C 1
ATOM 1437 O O . LEU A 1 185 ? 0.590 -6.050 20.717 1.00 94.38 185 LEU A O 1
ATOM 1441 N N . ASP A 1 186 ? 2.130 -4.561 20.045 1.00 92.62 186 ASP A N 1
ATOM 1442 C CA . ASP A 1 186 ? 1.542 -3.428 20.768 1.00 92.62 186 ASP A CA 1
ATOM 1443 C C . ASP A 1 186 ? 0.093 -3.154 20.296 1.00 92.62 186 ASP A C 1
ATOM 1445 O O . ASP A 1 186 ? -0.802 -2.933 21.119 1.00 92.62 186 ASP A O 1
ATOM 1449 N N . CYS A 1 187 ? -0.182 -3.245 18.985 1.00 93.00 187 CYS A N 1
ATOM 1450 C CA . CYS A 1 187 ? -1.545 -3.143 18.446 1.00 93.00 187 CYS A CA 1
ATOM 1451 C C . CYS A 1 187 ? -2.450 -4.286 18.936 1.00 93.00 187 CYS A C 1
ATOM 1453 O O . CYS A 1 187 ? -3.589 -4.031 19.331 1.00 93.00 187 CYS A O 1
ATOM 1455 N N . ILE A 1 188 ? -1.962 -5.534 18.941 1.00 92.88 188 ILE A N 1
ATOM 1456 C CA . ILE A 1 188 ? -2.714 -6.704 19.434 1.00 92.88 188 ILE A CA 1
ATOM 1457 C C . ILE A 1 188 ? -3.056 -6.533 20.914 1.00 92.88 188 ILE A C 1
ATOM 1459 O O . ILE A 1 188 ? -4.214 -6.694 21.300 1.00 92.88 188 ILE A O 1
ATOM 1463 N N . LEU A 1 189 ? -2.073 -6.165 21.738 1.00 90.44 189 LEU A N 1
ATOM 1464 C CA . LEU A 1 189 ? -2.269 -5.925 23.166 1.00 90.44 189 LEU A CA 1
ATOM 1465 C C . LEU A 1 189 ? -3.310 -4.833 23.397 1.00 90.44 189 LEU A C 1
ATOM 1467 O O . LEU A 1 189 ? -4.186 -4.981 24.251 1.00 90.44 189 LEU A O 1
ATOM 1471 N N . ARG A 1 190 ? -3.285 -3.759 22.601 1.00 89.31 190 ARG A N 1
ATOM 1472 C CA . ARG A 1 190 ? -4.295 -2.712 22.729 1.00 89.31 190 ARG A CA 1
ATOM 1473 C C . ARG A 1 190 ? -5.686 -3.183 22.318 1.00 89.31 190 ARG A C 1
ATOM 1475 O O . ARG A 1 190 ? -6.648 -2.867 23.011 1.00 89.31 190 ARG A O 1
ATOM 1482 N N . LEU A 1 191 ? -5.807 -3.957 21.241 1.00 90.25 191 LEU A N 1
ATOM 1483 C CA . LEU A 1 191 ? -7.085 -4.557 20.845 1.00 90.25 191 LEU A CA 1
ATOM 1484 C C . LEU A 1 191 ? -7.623 -5.499 21.928 1.00 90.25 191 LEU A C 1
ATOM 1486 O O . LEU A 1 191 ? -8.829 -5.510 22.169 1.00 90.25 191 LEU A O 1
ATOM 1490 N N . HIS A 1 192 ? -6.744 -6.238 22.613 1.00 88.69 192 HIS A N 1
ATOM 1491 C CA . HIS A 1 192 ? -7.115 -7.062 23.763 1.00 88.69 192 HIS A CA 1
ATOM 1492 C C . HIS A 1 192 ? -7.674 -6.207 24.904 1.00 88.69 192 HIS A C 1
ATOM 1494 O O . HIS A 1 192 ? -8.774 -6.467 25.383 1.00 88.69 192 HIS A O 1
ATOM 1500 N N . MET A 1 193 ? -6.957 -5.145 25.289 1.00 86.06 193 MET A N 1
ATOM 1501 C CA . MET A 1 193 ? -7.398 -4.220 26.341 1.00 86.06 193 MET A CA 1
ATOM 1502 C C . MET A 1 193 ? -8.740 -3.550 26.022 1.00 86.06 193 MET A C 1
ATOM 1504 O O . MET A 1 193 ? -9.507 -3.253 26.931 1.00 86.06 193 MET A O 1
ATOM 1508 N N . LEU A 1 194 ? -9.023 -3.311 24.740 1.00 85.94 194 LEU A N 1
ATOM 1509 C CA . LEU A 1 194 ? -10.283 -2.735 24.267 1.00 85.94 194 LEU A CA 1
ATOM 1510 C C . LEU A 1 194 ? -11.411 -3.770 24.100 1.00 85.94 194 LEU A C 1
ATOM 1512 O O . LEU A 1 194 ? -12.517 -3.395 23.722 1.00 85.94 194 LEU A O 1
ATOM 1516 N N . GLY A 1 195 ? -11.154 -5.060 24.348 1.00 85.25 195 GLY A N 1
ATOM 1517 C CA . GLY A 1 195 ? -12.139 -6.130 24.158 1.00 85.25 195 GLY A CA 1
ATOM 1518 C C . GLY A 1 195 ? -12.510 -6.386 22.692 1.00 85.25 195 GLY A C 1
ATOM 1519 O O . GLY A 1 195 ? -13.556 -6.964 22.414 1.00 85.25 195 GLY A O 1
ATOM 1520 N N . LEU A 1 196 ? -11.670 -5.947 21.750 1.00 85.44 196 LEU A N 1
ATOM 1521 C CA . LEU A 1 196 ? -11.899 -6.062 20.304 1.00 85.44 196 LEU A CA 1
ATOM 1522 C C . LEU A 1 196 ? -11.310 -7.342 19.698 1.00 85.44 196 LEU A C 1
ATOM 1524 O O . LEU A 1 196 ? -11.557 -7.645 18.530 1.00 85.44 196 LEU A O 1
ATOM 1528 N N . LEU A 1 197 ? -10.534 -8.106 20.470 1.00 84.06 197 LEU A N 1
ATOM 1529 C CA . LEU A 1 197 ? -10.085 -9.430 20.052 1.00 84.06 197 LEU A CA 1
ATOM 1530 C C . LEU A 1 197 ? -11.191 -10.466 20.249 1.00 84.06 197 LEU A C 1
ATOM 1532 O O . LEU A 1 197 ? -11.880 -10.494 21.266 1.00 84.06 197 LEU A O 1
ATOM 1536 N N . SER A 1 198 ? -11.315 -11.374 19.281 1.00 77.62 198 SER A N 1
ATOM 1537 C CA . SER A 1 198 ? -12.178 -12.546 19.419 1.00 77.62 198 SER A CA 1
ATOM 1538 C C . SER A 1 198 ? -11.766 -13.380 20.636 1.00 77.62 198 SER A C 1
ATOM 1540 O O . SER A 1 198 ? -10.574 -13.575 20.881 1.00 77.62 198 SER A O 1
ATOM 1542 N N . ALA A 1 199 ? -12.745 -13.964 21.332 1.00 70.00 199 ALA A N 1
ATOM 1543 C CA . ALA A 1 199 ? -12.520 -14.887 22.447 1.00 70.00 199 ALA A CA 1
ATOM 1544 C C . ALA A 1 199 ? -11.582 -16.058 22.093 1.00 70.00 199 ALA A C 1
ATOM 1546 O O . ALA A 1 199 ? -10.882 -16.559 22.960 1.00 70.00 199 ALA A O 1
ATOM 1547 N N . ARG A 1 200 ? -11.504 -16.453 20.812 1.00 69.12 200 ARG A N 1
ATOM 1548 C CA . ARG A 1 200 ? -10.580 -17.500 20.334 1.00 69.12 200 ARG A CA 1
ATOM 1549 C C . ARG A 1 200 ? -9.106 -17.093 20.375 1.00 69.12 200 ARG A C 1
ATOM 1551 O O . ARG A 1 200 ? -8.247 -17.954 20.460 1.00 69.12 200 ARG A O 1
ATOM 1558 N N . VAL A 1 201 ? -8.829 -15.797 20.251 1.00 66.62 201 VAL A N 1
ATOM 1559 C CA . VAL A 1 201 ? -7.470 -15.229 20.278 1.00 66.62 201 VAL A CA 1
ATOM 1560 C C . VAL A 1 201 ? -7.118 -14.748 21.688 1.00 66.62 201 VAL A C 1
ATOM 1562 O O . VAL A 1 201 ? -5.9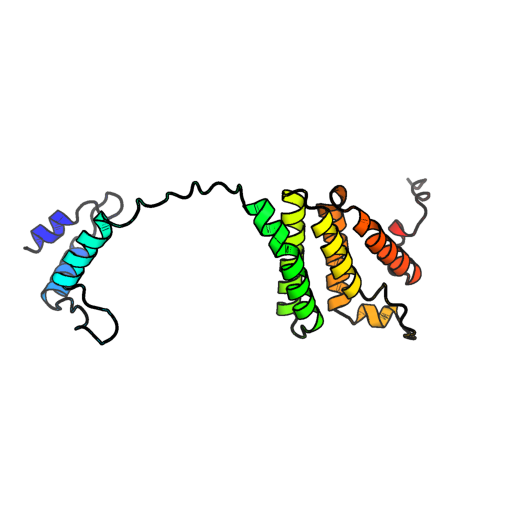55 -14.751 22.066 1.00 66.62 201 VAL A O 1
ATOM 1565 N N . ALA A 1 202 ? -8.124 -14.327 22.461 1.00 61.16 202 ALA A N 1
ATOM 1566 C CA . ALA A 1 202 ? -7.968 -13.850 23.833 1.00 61.16 202 ALA A CA 1
ATOM 1567 C C . ALA A 1 202 ? -7.995 -14.968 24.893 1.00 61.16 202 ALA A C 1
ATOM 1569 O O . ALA A 1 202 ? -7.582 -14.728 26.024 1.00 61.16 202 ALA A O 1
ATOM 1570 N N . GLY A 1 203 ? -8.522 -16.147 24.558 1.00 56.06 203 GLY A N 1
ATOM 1571 C CA . GLY A 1 203 ? -8.563 -17.298 25.453 1.00 56.06 203 GLY A CA 1
ATOM 1572 C C . GLY A 1 203 ? -7.228 -18.032 25.478 1.00 56.06 203 GLY A C 1
ATOM 1573 O O . GLY A 1 203 ? -6.656 -18.312 24.424 1.00 56.06 203 GLY A O 1
ATOM 1574 N N . ASP A 1 204 ? -6.760 -18.380 26.678 1.00 52.12 204 ASP A N 1
ATOM 1575 C CA . ASP A 1 204 ? -5.732 -19.406 26.844 1.00 52.12 204 ASP A CA 1
ATOM 1576 C C . ASP A 1 204 ? -6.175 -20.659 26.079 1.00 52.12 204 ASP A C 1
ATOM 1578 O O . ASP A 1 204 ? -7.327 -21.087 26.179 1.00 52.12 204 ASP A O 1
ATOM 1582 N N . ALA A 1 205 ? -5.266 -21.232 25.295 1.00 52.53 205 ALA A N 1
ATOM 1583 C CA . ALA A 1 205 ? -5.480 -22.409 24.456 1.00 52.53 205 ALA A CA 1
ATOM 1584 C C . ALA A 1 205 ? -5.710 -23.700 25.278 1.00 52.53 205 ALA A C 1
ATOM 1586 O O . ALA A 1 205 ? -4.970 -24.671 25.140 1.00 52.53 205 ALA A O 1
ATOM 1587 N N . VAL A 1 206 ? -6.705 -23.709 26.169 1.00 51.06 206 VAL A N 1
ATOM 1588 C CA . VAL A 1 206 ? -7.034 -24.833 27.060 1.00 51.06 206 VAL A CA 1
ATOM 1589 C C . VAL A 1 206 ? -8.446 -25.384 26.818 1.00 51.06 206 VAL A C 1
ATOM 1591 O O . VAL A 1 206 ? -8.727 -26.508 27.221 1.00 51.06 206 VAL A O 1
ATOM 1594 N N . ASP A 1 207 ? -9.306 -24.703 26.061 1.00 50.84 207 ASP A N 1
ATOM 1595 C CA . ASP A 1 207 ? -10.689 -25.164 25.843 1.00 50.84 207 ASP A CA 1
ATOM 1596 C C . ASP A 1 207 ? -10.896 -25.995 24.561 1.00 50.84 207 ASP A C 1
ATOM 1598 O O . ASP A 1 207 ? -11.957 -25.957 23.944 1.00 50.84 207 ASP A O 1
ATOM 1602 N N . ASP A 1 208 ? -9.893 -26.796 24.177 1.00 49.00 208 ASP A N 1
ATOM 1603 C CA . ASP A 1 208 ? -10.066 -27.910 23.224 1.00 49.00 208 ASP A CA 1
ATOM 1604 C C . ASP A 1 208 ? -9.940 -29.269 23.935 1.00 49.00 208 ASP A C 1
ATOM 1606 O O . ASP A 1 208 ? -9.281 -30.206 23.486 1.00 49.00 208 ASP A O 1
ATOM 1610 N N . SER A 1 209 ? -10.558 -29.367 25.116 1.00 49.09 209 SER A N 1
ATOM 1611 C CA . SER A 1 209 ? -10.764 -30.640 25.804 1.00 49.09 209 SER A CA 1
ATOM 1612 C C . SER A 1 209 ? -12.236 -30.843 26.160 1.00 49.09 209 SER A C 1
ATOM 1614 O O . SER A 1 209 ? -12.664 -30.737 27.303 1.00 49.09 209 SER A O 1
ATOM 1616 N N . GLY A 1 210 ? -12.997 -31.231 25.136 1.00 47.41 210 GLY A N 1
ATOM 1617 C CA . GLY A 1 210 ? -14.248 -31.963 25.296 1.00 47.41 210 GLY A CA 1
ATOM 1618 C C . GLY A 1 210 ? -15.493 -31.186 24.890 1.00 47.41 210 GLY A C 1
ATOM 1619 O O . GLY A 1 210 ? -15.894 -30.242 25.555 1.00 47.41 210 GLY A O 1
ATOM 1620 N N . ILE A 1 211 ? -16.168 -31.675 23.850 1.00 40.72 211 ILE A N 1
ATOM 1621 C CA . ILE A 1 211 ? -17.457 -32.374 23.963 1.00 40.72 211 ILE A CA 1
ATOM 1622 C C . ILE A 1 211 ? -17.751 -33.030 22.598 1.00 40.72 211 ILE A C 1
ATOM 1624 O O . ILE A 1 211 ? -17.944 -32.332 21.610 1.00 40.72 211 ILE A O 1
ATOM 1628 N N . LEU A 1 212 ? -17.735 -34.373 22.629 1.00 40.69 212 LEU A N 1
ATOM 1629 C CA . LEU A 1 212 ? -18.346 -35.393 21.748 1.00 40.69 212 LEU A CA 1
ATOM 1630 C C . LEU A 1 212 ? -18.368 -35.185 20.224 1.00 40.69 212 LEU A C 1
ATOM 1632 O O . LEU A 1 212 ? -19.228 -34.426 19.729 1.00 40.69 212 LEU A O 1
#

Secondary structure (DSSP, 8-state):
--HHHHHHHTTTTBTTBPPPHHHHHHHHHHHHHS--------TTS----HHHHHHHHHHHHHSPP-------STTHHHHHHHHHHHHHHHHHHHHHH--SHHHHHHHHHHHHHHHHHHHHHT-HHHHHHHHHHHHHHT-TT-----S-HHHHHHH-HHHHHHHHHHHHHHHHHGGG-STHHHHHHHHHHHHHHTT-S-HHHHS-TT--S---

Organism: NCBI:txid243964

Radius of gyration: 32.11 Å; chains: 1; bounding box: 46×60×90 Å

pLDDT: mean 86.09, std 14.54, range [40.69, 98.38]

Sequence (212 aa):
MTEEDFIRNNRHINGGNDLPREFLSELYHSIYNNEIRTPEQGAGFAEMNLSRWIDLMHKSKKTSPSIMCDSKACLDHDMFAIMSGPSIAAISVVFDHAEHEDVCQTCIDGFMAVAKISACHHLEDVLDDLVVSLCKFTTLLNPSLVEEPVLAFGDDAKARKATVTVFTIANKCGDFICTGWRNILDCILRLHMLGLLSARVAGDAVDDSGIL

InterPro domains:
  IPR000904 Sec7 domain [PF01369] (1-36)
  IPR023394 Sec7, C-terminal domain superfamily [G3DSA:1.10.1000.11] (1-45)
  IPR035999 Sec7 domain superfamily [SSF48425] (1-42)

Foldseek 3Di:
DDLVVQQVVQALVPVGHGDDSVVSSVVVVCCVVPPDDDPPDDPDDDPCDPVNVVVVVVVVVVDDPPPPPPPPCPCVLVVCLVVLVVQLVVLLVQCVPDPDPVSVVVSLVSLVVSLVSCLVNLVLVSNLVSLVSLLVQLCLLPPDPDVQVPVVSVPRPSNVSSLVSSVVSCVPRVVSHDNSVVSNVSSVVSCVVNVNDDCVVNDDPPPPPDDD